Protein AF-A0A162A2Z8-F1 (afdb_monomer)

pLDDT: mean 91.59, std 7.36, range [49.47, 98.69]

Mean predicted aligned error: 4.67 Å

Nearest PDB structures (foldseek):
  1qy9-assembly2_C  TM=7.622E-01  e=2.648E-20  Escherichia coli
  4juu-assembly1_B  TM=6.415E-01  e=8.889E-12  Xanthomonas campestris pv. campestris str. ATCC 33913
  4j9x-assembly1_A  TM=6.141E-01  e=1.195E-11  Pseudomonas protegens Pf-5
  4jci-assembly1_A  TM=6.661E-01  e=7.470E-11  Chromohalobacter israelensis DSM 3043
  4jd7-assembly1_A  TM=6.485E-01  e=8.920E-11  Pseudomonas putida F1

Solvent-accessible surface area (backbone atoms only — not comparable to full-atom values): 13977 Å² total; per-residue (Å²): 136,73,60,80,44,63,23,32,21,25,32,93,47,95,86,36,22,36,57,14,32,28,35,59,40,91,44,71,71,59,68,65,34,62,68,59,50,43,54,51,18,42,73,64,72,34,75,27,27,22,42,33,39,81,47,95,77,70,55,23,36,45,50,35,24,27,57,87,43,78,45,98,74,53,56,51,28,50,53,34,40,54,49,52,46,34,74,73,68,65,51,80,61,54,60,49,46,35,35,37,98,92,48,76,40,44,37,33,63,75,50,102,45,33,34,32,40,52,39,64,66,46,65,72,42,83,47,81,75,55,68,74,59,56,71,28,42,77,63,76,70,78,46,51,32,15,57,38,96,88,81,28,43,36,39,33,30,37,80,31,69,67,53,57,63,71,58,54,58,46,63,71,64,44,54,73,76,44,91,52,35,42,32,43,33,25,53,48,90,90,44,75,58,42,37,40,30,42,44,31,33,51,84,78,81,39,59,61,55,39,53,62,62,76,47,46,28,50,52,42,49,71,69,60,57,58,73,76,41,74,26,42,37,39,30,61,33,98,40,26,20,37,36,34,34,31,31,56,101,69,38,22,38,39,40,31,31,46,44,73,65,131

Organism: NCBI:txid1365250

Structure (mmCIF, N/CA/C/O backbone):
data_AF-A0A162A2Z8-F1
#
_entry.id   AF-A0A162A2Z8-F1
#
loop_
_atom_site.group_PDB
_atom_site.id
_atom_site.type_symbol
_atom_site.label_atom_id
_atom_site.label_alt_id
_atom_site.label_comp_id
_atom_site.label_asym_id
_atom_site.label_entity_id
_atom_site.label_seq_id
_atom_site.pdbx_PDB_ins_code
_atom_site.Cartn_x
_atom_site.Cartn_y
_atom_site.Cartn_z
_atom_site.occupancy
_atom_site.B_iso_or_equiv
_atom_site.auth_seq_id
_atom_site.auth_comp_id
_atom_site.auth_asym_id
_atom_site.auth_atom_id
_atom_site.pdbx_PDB_model_num
ATOM 1 N N . MET A 1 1 ? 10.504 -7.661 -27.537 1.00 49.47 1 MET A N 1
ATOM 2 C CA . MET A 1 1 ? 9.431 -7.479 -26.529 1.00 49.47 1 MET A CA 1
ATOM 3 C C . MET A 1 1 ? 9.973 -8.154 -25.299 1.00 49.47 1 MET A C 1
ATOM 5 O O . MET A 1 1 ? 9.883 -9.371 -25.174 1.00 49.47 1 MET A O 1
ATOM 9 N N . ASP A 1 2 ? 10.705 -7.395 -24.495 1.00 52.88 2 ASP A N 1
ATOM 10 C CA . ASP A 1 2 ? 11.745 -7.996 -23.671 1.00 52.88 2 ASP A CA 1
ATOM 11 C C . ASP A 1 2 ? 11.277 -8.053 -22.224 1.00 52.88 2 ASP A C 1
ATOM 13 O O . ASP A 1 2 ? 11.472 -7.136 -21.438 1.00 52.88 2 ASP A O 1
ATOM 17 N N . ARG A 1 3 ? 10.674 -9.212 -21.931 1.00 76.00 3 ARG A N 1
ATOM 18 C CA . ARG A 1 3 ? 10.499 -9.837 -20.615 1.00 76.00 3 ARG A CA 1
ATOM 19 C C . ARG A 1 3 ? 9.571 -9.089 -19.647 1.00 76.00 3 ARG A C 1
ATOM 21 O O . ARG A 1 3 ? 9.885 -8.044 -19.094 1.00 76.00 3 ARG A O 1
ATOM 28 N N . CYS A 1 4 ? 8.430 -9.719 -19.375 1.00 88.50 4 CYS A N 1
ATOM 29 C CA . CYS A 1 4 ? 7.647 -9.453 -18.174 1.00 88.50 4 CYS A CA 1
ATOM 30 C C . CYS A 1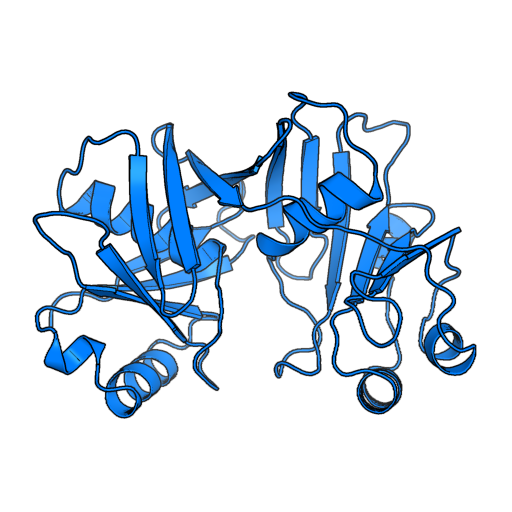 4 ? 8.369 -10.094 -16.980 1.00 88.50 4 CYS A C 1
ATOM 32 O O . CYS A 1 4 ? 8.707 -11.278 -17.017 1.00 88.50 4 CYS A O 1
ATOM 34 N N . PHE A 1 5 ? 8.619 -9.315 -15.934 1.00 93.25 5 PHE A N 1
ATOM 35 C CA . PHE A 1 5 ? 9.227 -9.786 -14.695 1.00 93.25 5 PHE A CA 1
ATOM 36 C C . PHE A 1 5 ? 8.176 -9.812 -13.604 1.00 93.25 5 PHE A C 1
ATOM 38 O O . PHE A 1 5 ? 7.465 -8.833 -13.414 1.00 93.25 5 PHE A O 1
ATOM 45 N N . VAL A 1 6 ? 8.108 -10.897 -12.843 1.00 93.50 6 VAL A N 1
ATOM 46 C CA . VAL A 1 6 ? 7.190 -10.981 -11.705 1.00 93.50 6 VAL A CA 1
ATOM 47 C C . VAL A 1 6 ? 7.984 -10.863 -10.414 1.00 93.50 6 VAL A C 1
ATOM 49 O O . VAL A 1 6 ? 9.081 -11.422 -10.287 1.00 93.50 6 VAL A O 1
ATOM 52 N N . ARG A 1 7 ? 7.444 -10.108 -9.459 1.00 92.94 7 ARG A N 1
ATOM 53 C CA . ARG A 1 7 ? 7.945 -10.031 -8.087 1.00 92.94 7 ARG A CA 1
ATOM 54 C C . ARG A 1 7 ? 6.820 -10.213 -7.097 1.00 92.94 7 ARG A C 1
ATOM 56 O O . ARG A 1 7 ? 5.708 -9.737 -7.311 1.00 92.94 7 ARG A O 1
ATOM 63 N N . GLN A 1 8 ? 7.155 -10.859 -5.995 1.00 92.19 8 GLN A N 1
ATOM 64 C CA . GLN A 1 8 ? 6.334 -10.899 -4.803 1.00 92.19 8 GLN A CA 1
ATOM 65 C C . GLN A 1 8 ? 6.820 -9.833 -3.828 1.00 92.19 8 GLN A C 1
ATOM 67 O O . GLN A 1 8 ? 8.021 -9.692 -3.589 1.00 92.19 8 GLN A O 1
ATOM 72 N N . VAL A 1 9 ? 5.878 -9.064 -3.291 1.00 93.06 9 VAL A N 1
ATOM 73 C CA . VAL A 1 9 ? 6.143 -7.873 -2.485 1.00 93.06 9 VAL A CA 1
ATOM 74 C C . VAL A 1 9 ? 5.302 -7.891 -1.211 1.00 93.06 9 VAL A C 1
ATOM 76 O O . VAL A 1 9 ? 4.186 -8.411 -1.207 1.00 93.06 9 VAL A O 1
ATOM 79 N N . PHE A 1 10 ? 5.825 -7.276 -0.146 1.00 89.12 10 PHE A N 1
ATOM 80 C CA . PHE A 1 10 ? 5.187 -7.178 1.175 1.00 89.12 10 PHE A CA 1
ATOM 81 C C . PHE A 1 10 ? 4.954 -8.531 1.838 1.00 89.12 10 PHE A C 1
ATOM 83 O O . PHE A 1 10 ? 3.897 -8.786 2.415 1.00 89.12 10 PHE A O 1
ATOM 90 N N . SER A 1 11 ? 5.958 -9.401 1.768 1.00 82.25 11 SER A N 1
ATOM 91 C CA . SER A 1 11 ? 5.899 -10.667 2.475 1.00 82.25 11 SER A CA 1
ATOM 92 C C . SER A 1 11 ? 7.261 -11.158 2.942 1.00 82.25 11 SER A C 1
ATOM 94 O O . SER A 1 11 ? 8.253 -11.058 2.220 1.00 82.25 11 SER A O 1
ATOM 96 N N . LEU A 1 12 ? 7.279 -11.729 4.149 1.00 76.31 12 LEU A N 1
ATOM 97 C CA . LEU A 1 12 ? 8.367 -12.580 4.630 1.00 76.31 12 LEU A CA 1
ATOM 98 C C . LEU A 1 12 ? 8.146 -14.059 4.276 1.00 76.31 12 LEU A C 1
ATOM 100 O O . LEU A 1 12 ? 9.108 -14.827 4.268 1.00 76.31 12 LEU A O 1
ATOM 104 N N . ASP A 1 13 ? 6.930 -14.434 3.884 1.00 75.06 13 ASP A N 1
ATOM 105 C CA . ASP A 1 13 ? 6.516 -15.775 3.463 1.00 75.06 13 ASP A CA 1
ATOM 106 C C . ASP A 1 13 ? 6.367 -15.841 1.922 1.00 75.06 13 ASP A C 1
ATOM 108 O O . ASP A 1 13 ? 5.745 -14.955 1.331 1.00 75.06 13 ASP A O 1
ATOM 112 N N . PRO A 1 14 ? 6.920 -16.846 1.224 1.00 65.06 14 PRO A N 1
ATOM 113 C CA . PRO A 1 14 ? 6.781 -16.975 -0.232 1.00 65.06 14 PRO A CA 1
ATOM 114 C C . PRO A 1 14 ? 5.339 -17.173 -0.745 1.00 65.06 14 PRO A C 1
ATOM 116 O O . PRO A 1 14 ? 5.122 -17.129 -1.952 1.00 65.06 14 PRO A O 1
ATOM 119 N N . TYR A 1 15 ? 4.340 -17.375 0.113 1.00 65.94 15 TYR A N 1
ATOM 120 C CA . TYR A 1 15 ? 2.938 -17.560 -0.285 1.00 65.94 15 TYR A CA 1
ATOM 121 C C . TYR A 1 15 ? 2.024 -16.385 0.083 1.00 65.94 15 TYR A C 1
ATOM 123 O O . TYR A 1 15 ? 0.870 -16.360 -0.344 1.00 65.94 15 TYR A O 1
ATOM 131 N N . LEU A 1 16 ? 2.534 -15.398 0.828 1.00 80.12 16 LEU A N 1
ATOM 132 C CA . LEU A 1 16 ? 1.778 -14.212 1.242 1.00 80.12 16 LEU A CA 1
ATOM 133 C C . LEU A 1 16 ? 2.197 -12.955 0.454 1.00 80.12 16 LEU A C 1
ATOM 135 O O . LEU A 1 16 ? 3.156 -12.970 -0.322 1.00 80.12 16 LEU A O 1
ATOM 139 N N . GLY A 1 17 ? 1.485 -11.844 0.631 1.00 83.31 17 GLY A N 1
ATOM 140 C CA . GLY A 1 17 ? 1.770 -10.562 -0.024 1.00 83.31 17 GLY A CA 1
ATOM 141 C C . GLY A 1 17 ? 1.115 -10.402 -1.399 1.00 83.31 17 GLY A C 1
ATOM 142 O O . GLY A 1 17 ? 0.092 -11.020 -1.705 1.00 83.31 17 GLY A O 1
ATOM 143 N N . ASN A 1 18 ? 1.692 -9.535 -2.240 1.00 87.06 18 ASN A N 1
ATOM 144 C CA . ASN A 1 18 ? 1.174 -9.245 -3.582 1.00 87.06 18 ASN A CA 1
ATOM 145 C C . ASN A 1 18 ? 2.162 -9.619 -4.681 1.00 87.06 18 ASN A C 1
ATOM 147 O O . ASN A 1 18 ? 3.354 -9.330 -4.574 1.00 87.06 18 ASN A O 1
ATOM 151 N N . LEU A 1 19 ? 1.638 -10.173 -5.773 1.00 90.81 19 LEU A N 1
ATOM 152 C CA . LEU A 1 19 ? 2.383 -10.298 -7.020 1.00 90.81 19 LEU A CA 1
ATOM 153 C C . LEU A 1 19 ? 2.233 -9.011 -7.830 1.00 90.81 19 LEU A C 1
ATOM 155 O O . LEU A 1 19 ? 1.130 -8.484 -7.969 1.00 90.81 19 LEU A O 1
ATOM 159 N N . ALA A 1 20 ? 3.337 -8.548 -8.402 1.00 93.06 20 ALA A N 1
ATOM 160 C CA . ALA A 1 20 ? 3.344 -7.510 -9.418 1.00 93.06 20 ALA A CA 1
ATOM 161 C C . ALA A 1 20 ? 4.137 -7.968 -10.635 1.00 93.06 20 ALA A C 1
ATOM 163 O O . ALA A 1 20 ? 5.285 -8.406 -10.512 1.00 93.06 20 ALA A O 1
ATOM 164 N N . SER A 1 21 ? 3.528 -7.789 -11.802 1.00 95.50 21 SER A N 1
ATOM 165 C CA . SER A 1 21 ? 4.236 -7.823 -13.075 1.00 95.50 21 SER A CA 1
ATOM 166 C C . SER A 1 21 ? 4.917 -6.481 -13.315 1.00 95.50 21 SER A C 1
ATOM 168 O O . SER A 1 21 ? 4.356 -5.425 -13.027 1.00 95.50 21 SER A O 1
ATOM 170 N N . VAL A 1 22 ? 6.117 -6.512 -13.870 1.00 96.06 22 VAL A N 1
ATOM 171 C CA . VAL A 1 22 ? 6.889 -5.343 -14.281 1.00 96.06 22 VAL A CA 1
ATOM 172 C C . VAL A 1 22 ? 7.280 -5.537 -15.730 1.00 96.06 22 VAL A C 1
ATOM 174 O O . VAL A 1 22 ? 7.857 -6.560 -16.099 1.00 96.06 22 VAL A O 1
ATOM 177 N N . TYR A 1 23 ? 6.983 -4.535 -16.537 1.00 95.06 23 TYR A N 1
ATOM 178 C CA . TYR A 1 23 ? 7.294 -4.509 -17.950 1.00 95.06 23 TYR A CA 1
ATOM 179 C C . TYR A 1 23 ? 8.174 -3.295 -18.248 1.00 95.06 23 TYR A C 1
ATOM 181 O O . TYR A 1 23 ? 7.854 -2.175 -17.843 1.00 95.06 23 TYR A O 1
ATOM 189 N N . LEU A 1 24 ? 9.295 -3.521 -18.933 1.00 94.50 24 LEU A N 1
ATOM 190 C CA . LEU A 1 24 ? 10.217 -2.462 -19.337 1.00 94.50 24 LEU A CA 1
ATOM 191 C C . LEU A 1 24 ? 9.892 -2.047 -20.775 1.00 94.50 24 LEU A C 1
ATOM 193 O O . LEU A 1 24 ? 10.149 -2.795 -21.717 1.00 94.50 24 LEU A O 1
ATOM 197 N N . CYS A 1 25 ? 9.303 -0.865 -20.941 1.00 94.19 25 CYS A N 1
ATOM 198 C CA . CYS A 1 25 ? 8.989 -0.318 -22.257 1.00 94.19 25 CYS A CA 1
ATOM 199 C C . CYS A 1 25 ? 10.286 0.103 -22.951 1.00 94.19 25 CYS A C 1
ATOM 201 O O . CYS A 1 25 ? 11.063 0.883 -22.398 1.00 94.19 25 CYS A O 1
ATOM 203 N N . THR A 1 26 ? 10.510 -0.373 -24.176 1.00 90.75 26 THR A N 1
ATOM 204 C CA . THR A 1 26 ? 11.739 -0.058 -24.932 1.00 90.75 26 THR A CA 1
ATOM 205 C C . THR A 1 26 ? 11.610 1.221 -25.749 1.00 90.75 26 THR A C 1
ATOM 207 O O . THR A 1 26 ? 12.610 1.793 -26.176 1.00 90.75 26 THR A O 1
ATOM 210 N N . ARG A 1 27 ? 10.378 1.687 -25.976 1.00 93.56 27 ARG A N 1
ATOM 211 C CA . ARG A 1 27 ? 10.071 2.914 -26.718 1.00 93.56 27 ARG A CA 1
ATOM 212 C C . ARG A 1 27 ? 9.095 3.771 -25.930 1.00 93.56 27 ARG A C 1
ATOM 214 O O . ARG A 1 27 ? 8.155 3.252 -25.331 1.00 93.56 27 ARG A O 1
ATOM 221 N N . LEU A 1 28 ? 9.262 5.090 -26.001 1.00 94.44 28 LEU A N 1
ATOM 222 C CA . LEU A 1 28 ? 8.336 6.019 -25.353 1.00 94.44 28 LEU A CA 1
ATOM 223 C C . LEU A 1 28 ? 6.914 5.898 -25.928 1.00 94.44 28 LEU A C 1
ATOM 225 O O . LEU A 1 28 ? 5.948 5.909 -25.177 1.00 94.44 28 LEU A O 1
ATOM 229 N N . THR A 1 29 ? 6.788 5.651 -27.235 1.00 95.75 29 THR A N 1
ATOM 230 C CA . THR A 1 29 ? 5.490 5.432 -27.895 1.00 95.75 29 THR A CA 1
ATOM 231 C C . THR A 1 29 ? 4.727 4.226 -27.342 1.00 95.75 29 THR A C 1
ATOM 233 O O . THR A 1 29 ? 3.506 4.266 -27.254 1.00 95.75 29 THR A O 1
ATOM 236 N N . GLU A 1 30 ? 5.433 3.169 -26.928 1.00 94.25 30 GLU A N 1
ATOM 237 C CA . GLU A 1 30 ? 4.836 2.006 -26.257 1.00 94.25 30 GLU A CA 1
ATOM 238 C C . GLU A 1 30 ? 4.324 2.385 -24.862 1.00 94.25 30 GLU A C 1
ATOM 240 O O . GLU A 1 30 ? 3.203 2.047 -24.497 1.00 94.25 30 GLU A O 1
ATOM 245 N N . TYR A 1 31 ? 5.130 3.123 -24.095 1.00 95.75 31 TYR A N 1
ATOM 246 C CA . TYR A 1 31 ? 4.771 3.605 -22.759 1.00 95.75 31 TYR A CA 1
ATOM 247 C C . TYR A 1 31 ? 3.576 4.580 -22.766 1.00 95.75 31 TYR A C 1
ATOM 249 O O . TYR A 1 31 ? 2.785 4.622 -21.818 1.00 95.75 31 TYR A O 1
ATOM 257 N N . GLU A 1 32 ? 3.420 5.371 -23.823 1.00 96.69 32 GLU A N 1
ATOM 258 C CA . GLU A 1 32 ? 2.324 6.335 -23.958 1.00 96.69 32 GLU A CA 1
ATOM 259 C C . GLU A 1 32 ? 1.013 5.685 -24.438 1.00 96.69 32 GLU A C 1
ATOM 261 O O . GLU A 1 32 ? -0.071 6.186 -24.120 1.00 96.69 32 GLU A O 1
ATOM 266 N N . ASP A 1 33 ? 1.074 4.532 -25.113 1.00 97.50 33 ASP A N 1
ATOM 267 C CA . ASP A 1 33 ? -0.103 3.826 -25.629 1.00 97.50 33 ASP A CA 1
ATOM 268 C C . ASP A 1 33 ? -0.891 3.107 -24.520 1.00 97.50 33 ASP A C 1
ATOM 270 O O . ASP A 1 33 ? -0.718 1.925 -24.224 1.00 97.50 33 ASP A O 1
ATOM 274 N N . THR A 1 34 ? -1.842 3.830 -23.931 1.00 97.38 34 THR A N 1
ATOM 275 C CA . THR A 1 34 ? -2.748 3.311 -22.895 1.00 97.38 34 THR A CA 1
ATOM 276 C C . THR A 1 34 ? -3.498 2.044 -23.317 1.00 97.38 34 THR A C 1
ATOM 278 O O . THR A 1 34 ? -3.724 1.175 -22.475 1.00 97.38 34 THR A O 1
ATOM 281 N N . LYS A 1 35 ? -3.904 1.917 -24.590 1.00 97.31 35 LYS A N 1
ATOM 282 C CA . LYS A 1 35 ? -4.665 0.743 -25.051 1.00 97.31 35 LYS A CA 1
ATOM 283 C C . LYS A 1 35 ? -3.769 -0.487 -25.074 1.00 97.31 35 LYS A C 1
ATOM 285 O O . LYS A 1 35 ? -4.186 -1.548 -24.612 1.00 97.31 35 LYS A O 1
ATOM 290 N N . PHE A 1 36 ? -2.542 -0.325 -25.558 1.00 96.00 36 PHE A N 1
ATOM 291 C CA . PHE A 1 36 ? -1.532 -1.374 -25.526 1.00 96.00 36 PHE A CA 1
ATOM 292 C C . PHE A 1 36 ? -1.203 -1.800 -24.089 1.00 96.00 36 PHE A C 1
ATOM 294 O O . PHE A 1 36 ? -1.313 -2.984 -23.769 1.00 96.00 36 PHE A O 1
ATOM 301 N N . LEU A 1 37 ? -0.881 -0.854 -23.197 1.00 96.50 37 LEU A N 1
ATOM 302 C CA . LEU A 1 37 ? -0.543 -1.181 -21.806 1.00 96.50 37 LEU A CA 1
ATOM 303 C C . LEU A 1 37 ? -1.691 -1.900 -21.085 1.00 96.50 37 LEU A C 1
ATOM 305 O O . LEU A 1 37 ? -1.460 -2.879 -20.377 1.00 96.50 37 LEU A O 1
ATOM 309 N N . GLN A 1 38 ? -2.939 -1.471 -21.303 1.00 96.75 38 GLN A N 1
ATOM 310 C CA . GLN A 1 38 ? -4.105 -2.144 -20.728 1.00 96.75 38 GLN A CA 1
ATOM 311 C C . GLN A 1 38 ? -4.265 -3.574 -21.263 1.00 96.75 38 GLN A C 1
ATOM 313 O O . GLN A 1 38 ? -4.552 -4.480 -20.481 1.00 96.75 38 GLN A O 1
ATOM 318 N N . ALA A 1 39 ? -4.053 -3.799 -22.564 1.00 95.56 39 ALA A N 1
ATOM 319 C CA . ALA A 1 39 ? -4.112 -5.137 -23.155 1.00 95.56 39 ALA A CA 1
ATOM 320 C C . ALA A 1 39 ? -3.049 -6.076 -22.557 1.00 95.56 39 ALA A C 1
ATOM 322 O O . ALA A 1 39 ? -3.348 -7.230 -22.250 1.00 95.56 39 ALA A O 1
ATOM 323 N N . VAL A 1 40 ? -1.835 -5.570 -22.312 1.00 94.50 40 VAL A N 1
ATOM 324 C CA . VAL A 1 40 ? -0.767 -6.325 -21.631 1.00 94.50 40 VAL A CA 1
ATOM 325 C C . VAL A 1 40 ? -1.104 -6.578 -20.156 1.00 94.50 40 VAL A C 1
ATOM 327 O O . VAL A 1 40 ? -0.864 -7.665 -19.634 1.00 94.50 40 VAL A O 1
ATOM 330 N N . ALA A 1 41 ? -1.694 -5.607 -19.457 1.00 93.88 41 ALA A N 1
ATOM 331 C CA . ALA A 1 41 ? -2.110 -5.792 -18.067 1.00 93.88 41 ALA A CA 1
ATOM 332 C C . ALA A 1 41 ? -3.208 -6.861 -17.922 1.00 93.88 41 ALA A C 1
ATOM 334 O O . ALA A 1 41 ? -3.189 -7.627 -16.958 1.00 93.88 41 ALA A O 1
ATOM 335 N N . ILE A 1 42 ? -4.128 -6.941 -18.892 1.00 92.69 42 ILE A N 1
ATOM 336 C CA . ILE A 1 42 ? -5.142 -8.002 -18.977 1.00 92.69 42 ILE A CA 1
ATOM 337 C C . ILE A 1 42 ? -4.471 -9.367 -19.171 1.00 92.69 42 ILE A C 1
ATOM 339 O O . ILE A 1 42 ? -4.790 -10.305 -18.442 1.00 92.69 42 ILE A O 1
ATOM 343 N N . SER A 1 43 ? -3.525 -9.487 -20.11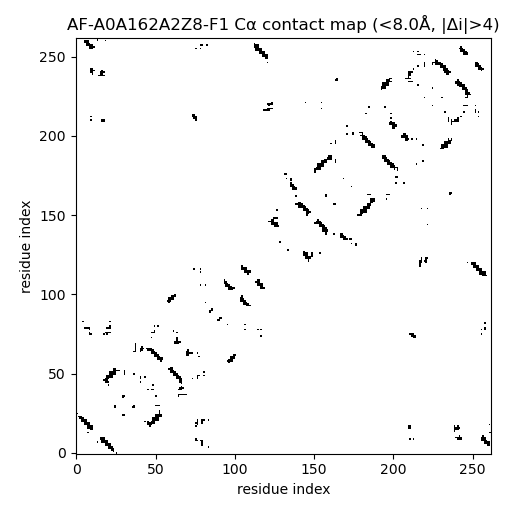0 1.00 90.38 43 SER A N 1
ATOM 344 C CA . SER A 1 43 ? -2.891 -10.775 -20.431 1.00 90.38 43 SER A CA 1
ATOM 345 C C . SER A 1 43 ? -1.989 -11.313 -19.316 1.00 90.38 43 SER A C 1
ATOM 347 O O . SER A 1 43 ? -1.907 -12.524 -19.131 1.00 90.38 43 SER A O 1
ATOM 349 N N . ASN A 1 44 ? -1.357 -10.435 -18.531 1.00 85.12 44 ASN A N 1
ATOM 350 C CA . ASN A 1 44 ? -0.500 -10.822 -17.406 1.00 85.12 44 ASN A CA 1
ATOM 351 C C . ASN A 1 44 ? -1.261 -11.449 -16.223 1.00 85.12 44 ASN A C 1
ATOM 353 O O . ASN A 1 44 ? -0.623 -12.042 -15.352 1.00 85.12 44 ASN A O 1
ATOM 357 N N . ALA A 1 45 ? -2.584 -11.252 -16.136 1.00 79.31 45 ALA A N 1
ATOM 358 C CA . ALA A 1 45 ? -3.464 -11.737 -15.061 1.00 79.31 45 ALA A CA 1
ATOM 359 C C . ALA A 1 45 ? -2.987 -11.440 -13.617 1.00 79.31 45 ALA A C 1
ATOM 361 O O . ALA A 1 45 ? -3.453 -12.051 -12.652 1.00 79.31 45 ALA A O 1
ATOM 362 N N . SER A 1 46 ? -2.070 -10.484 -13.446 1.00 85.00 46 SER A N 1
ATOM 363 C CA . SER A 1 46 ? -1.543 -10.081 -12.142 1.00 85.00 46 SER A CA 1
ATOM 364 C C . SER A 1 46 ? -2.435 -9.023 -11.483 1.00 85.00 46 SER A C 1
ATOM 366 O O . SER A 1 46 ? -3.087 -8.248 -12.186 1.00 85.00 46 SER A O 1
ATOM 368 N N . PRO A 1 47 ? -2.461 -8.934 -10.137 1.00 85.00 47 PRO A N 1
ATOM 369 C CA . PRO A 1 47 ? -3.202 -7.893 -9.420 1.00 85.00 47 PRO A CA 1
ATOM 370 C C . PRO A 1 47 ? -2.848 -6.474 -9.882 1.00 85.00 47 PRO A C 1
ATOM 372 O O . PRO A 1 47 ? -3.738 -5.629 -9.989 1.00 85.00 47 PRO A O 1
ATOM 375 N N . ALA A 1 48 ? -1.572 -6.244 -10.199 1.00 91.62 48 ALA A N 1
ATOM 376 C CA . ALA A 1 48 ? -1.089 -5.032 -10.840 1.00 91.62 48 ALA A CA 1
ATOM 377 C C . ALA A 1 48 ? 0.077 -5.329 -11.798 1.00 91.62 48 ALA A C 1
ATOM 379 O O . ALA A 1 48 ? 0.901 -6.214 -11.553 1.00 91.62 48 ALA A O 1
ATOM 380 N N . THR A 1 49 ? 0.160 -4.543 -12.869 1.00 95.56 49 THR A N 1
ATOM 381 C CA . THR A 1 49 ? 1.303 -4.466 -13.784 1.00 95.56 49 THR A CA 1
ATOM 382 C C . THR A 1 49 ? 1.885 -3.053 -13.739 1.00 95.56 49 THR A C 1
ATOM 384 O O . THR A 1 49 ? 1.160 -2.083 -13.963 1.00 95.56 49 THR A O 1
ATOM 387 N N . ALA A 1 50 ? 3.180 -2.925 -13.449 1.00 96.81 50 ALA A N 1
ATOM 388 C CA . ALA A 1 50 ? 3.942 -1.691 -13.611 1.00 96.81 50 ALA A CA 1
ATOM 389 C C . ALA A 1 50 ? 4.602 -1.659 -14.992 1.00 96.81 50 ALA A C 1
ATOM 391 O O . ALA A 1 50 ? 5.304 -2.596 -15.365 1.00 96.81 50 ALA A O 1
ATOM 392 N N . PHE A 1 51 ? 4.428 -0.560 -15.714 1.00 97.00 51 PHE A N 1
ATOM 393 C CA . PHE A 1 51 ? 5.132 -0.286 -16.962 1.00 97.00 51 PHE A CA 1
ATOM 394 C C . PHE A 1 51 ? 6.146 0.814 -16.715 1.00 97.00 51 PHE A C 1
ATOM 396 O O . PHE A 1 51 ? 5.784 1.883 -16.219 1.00 97.00 51 PHE A O 1
ATOM 403 N N . VAL A 1 52 ? 7.405 0.539 -17.033 1.00 96.62 52 VAL A N 1
ATOM 404 C CA . VAL A 1 52 ? 8.527 1.427 -16.740 1.00 96.62 52 VAL A CA 1
ATOM 405 C C . VAL A 1 52 ? 9.227 1.802 -18.033 1.00 96.62 52 VAL A C 1
ATOM 407 O O . VAL A 1 52 ? 9.665 0.925 -18.772 1.00 96.62 52 VAL A O 1
ATOM 410 N N . PHE A 1 53 ? 9.378 3.101 -18.277 1.00 95.38 53 PHE A N 1
ATOM 411 C CA . PHE A 1 53 ? 10.292 3.613 -19.295 1.00 95.38 53 PHE A CA 1
ATOM 412 C C . PHE A 1 53 ? 11.549 4.145 -18.602 1.00 95.38 53 PHE A C 1
ATOM 414 O O . PHE A 1 53 ? 11.490 5.063 -17.775 1.00 95.38 53 PHE A O 1
ATOM 421 N N . VAL A 1 54 ? 12.687 3.519 -18.892 1.00 93.00 54 VAL A N 1
ATOM 422 C CA . VAL A 1 54 ? 13.954 3.791 -18.210 1.00 93.00 54 VAL A CA 1
ATOM 423 C C . VAL A 1 54 ? 14.626 4.995 -18.861 1.00 93.00 54 VAL A C 1
ATOM 425 O O . VAL A 1 54 ? 15.123 4.904 -19.974 1.00 93.00 54 VAL A O 1
ATOM 428 N N . ASN A 1 55 ? 14.643 6.123 -18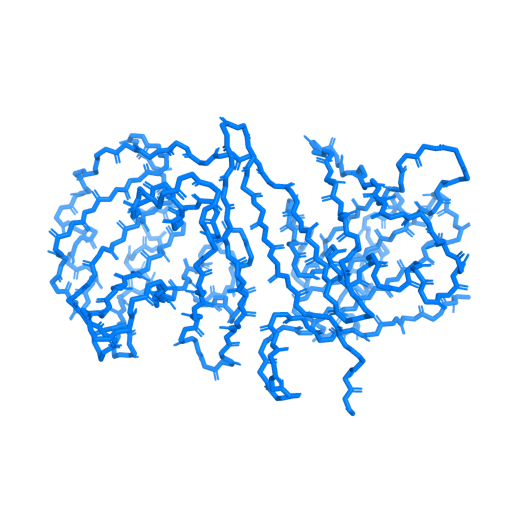.154 1.00 89.81 55 ASN A N 1
ATOM 429 C CA . ASN A 1 55 ? 15.452 7.279 -18.540 1.00 89.81 55 ASN A CA 1
ATOM 430 C C . ASN A 1 55 ? 16.918 7.106 -18.114 1.00 89.81 55 ASN A C 1
ATOM 432 O O . ASN A 1 55 ? 17.176 6.717 -16.974 1.00 89.81 55 ASN A O 1
ATOM 436 N N . ASP A 1 56 ? 17.851 7.481 -18.995 1.00 82.00 56 ASP A N 1
ATOM 437 C CA . ASP A 1 56 ? 19.296 7.501 -18.706 1.00 82.00 56 ASP A CA 1
ATOM 438 C C . ASP A 1 56 ? 19.680 8.646 -17.761 1.00 82.00 56 ASP A C 1
ATOM 440 O O . ASP A 1 56 ? 20.564 8.519 -16.913 1.00 82.00 56 ASP A O 1
ATOM 444 N N . THR A 1 57 ? 18.995 9.786 -17.898 1.00 81.00 57 THR A N 1
ATOM 445 C CA . THR A 1 57 ? 19.188 10.967 -17.056 1.00 81.00 57 THR A CA 1
ATOM 446 C C . THR A 1 57 ? 17.848 11.383 -16.448 1.00 81.00 57 THR A C 1
ATOM 448 O O . THR A 1 57 ? 16.900 11.731 -17.145 1.00 81.00 57 THR A O 1
ATOM 451 N N . GLY A 1 58 ? 17.742 11.309 -15.119 1.00 85.94 58 GLY A N 1
ATOM 452 C CA . GLY A 1 58 ? 16.533 11.689 -14.380 1.00 85.94 58 GLY A CA 1
ATOM 453 C C . GLY A 1 58 ? 15.666 10.509 -13.914 1.00 85.94 58 GLY A C 1
ATOM 454 O O . GLY A 1 58 ? 16.117 9.366 -13.907 1.00 85.94 58 GLY A O 1
ATOM 455 N N . PRO A 1 59 ? 14.440 10.781 -13.424 1.00 93.94 59 PRO A N 1
ATOM 456 C CA . PRO A 1 59 ? 13.561 9.741 -12.900 1.00 93.94 59 PRO A CA 1
ATOM 457 C C . PRO A 1 59 ? 13.035 8.841 -14.022 1.00 93.94 59 PRO A C 1
ATOM 459 O O . PRO A 1 59 ? 12.684 9.331 -15.094 1.00 93.94 59 PRO A O 1
ATOM 462 N N . HIS A 1 60 ? 12.909 7.542 -13.764 1.00 95.25 60 HIS A N 1
ATOM 463 C CA . HIS A 1 60 ? 12.251 6.617 -14.689 1.00 95.25 60 HIS A CA 1
ATOM 464 C C . HIS A 1 60 ? 10.748 6.898 -14.726 1.00 95.25 60 HIS A C 1
ATOM 466 O O . HIS A 1 60 ? 10.152 7.216 -13.696 1.00 95.25 60 HIS A O 1
ATOM 472 N N . LEU A 1 61 ? 10.115 6.784 -15.888 1.00 97.25 61 LEU A N 1
ATOM 473 C CA . LEU A 1 61 ? 8.670 6.971 -15.977 1.00 97.25 61 LEU A CA 1
ATOM 474 C C . LEU A 1 61 ? 7.966 5.688 -15.540 1.00 97.25 61 LEU A C 1
ATOM 476 O O . LEU A 1 61 ? 8.437 4.596 -15.859 1.00 97.25 61 LEU A O 1
ATOM 480 N N . ILE A 1 62 ? 6.857 5.807 -14.811 1.00 97.75 62 ILE A N 1
ATOM 481 C CA . ILE A 1 62 ? 6.081 4.649 -14.358 1.00 97.75 62 ILE A CA 1
ATOM 482 C C . ILE A 1 62 ? 4.575 4.869 -14.506 1.00 97.75 62 ILE A C 1
ATOM 484 O O . ILE A 1 62 ? 4.042 5.928 -14.164 1.00 97.75 62 ILE A O 1
ATOM 488 N N . ARG A 1 63 ? 3.884 3.824 -14.967 1.00 97.50 63 ARG A N 1
ATOM 489 C CA . ARG A 1 63 ? 2.419 3.696 -14.940 1.00 97.50 63 ARG A CA 1
ATOM 490 C C . ARG A 1 63 ? 2.035 2.361 -14.331 1.00 97.50 63 ARG A C 1
ATOM 492 O O . ARG A 1 63 ? 2.796 1.397 -14.418 1.00 97.50 63 ARG A O 1
ATOM 499 N N . TRP A 1 64 ? 0.843 2.292 -13.753 1.00 96.00 64 TRP A N 1
ATOM 500 C CA . TRP A 1 64 ? 0.330 1.074 -13.135 1.00 96.00 64 TRP A CA 1
ATOM 501 C C . TRP A 1 64 ? -1.047 0.745 -13.666 1.00 96.00 64 TRP A C 1
ATOM 503 O O . TRP A 1 64 ? -1.908 1.614 -13.766 1.00 96.00 64 TRP A O 1
ATOM 513 N N . PHE A 1 65 ? -1.268 -0.528 -13.943 1.00 94.25 65 PHE A N 1
ATOM 514 C CA . PHE A 1 65 ? -2.527 -1.020 -14.465 1.00 94.25 65 PHE A CA 1
ATOM 515 C C . PHE A 1 65 ? -2.971 -2.236 -13.670 1.00 94.25 65 PHE A C 1
ATOM 517 O O . PHE A 1 65 ? -2.188 -3.151 -13.419 1.00 94.25 65 PHE A O 1
ATOM 524 N N . SER A 1 66 ? -4.242 -2.250 -13.293 1.00 91.44 66 SER A N 1
ATOM 525 C CA . SER A 1 66 ? -4.942 -3.492 -12.983 1.00 91.44 66 SER A CA 1
ATOM 526 C C . SER A 1 66 ? -5.440 -4.131 -14.290 1.00 91.44 66 SER A C 1
ATOM 528 O O . SER A 1 66 ? -5.445 -3.467 -15.333 1.00 91.44 66 SER A O 1
ATOM 530 N N . PRO A 1 67 ? -5.953 -5.372 -14.257 1.00 89.94 67 PRO A N 1
ATOM 531 C CA . PRO A 1 67 ? -6.637 -5.949 -15.414 1.00 89.94 67 PRO A CA 1
ATOM 532 C C . PRO A 1 67 ? -7.856 -5.138 -15.893 1.00 89.94 67 PRO A C 1
ATOM 534 O O . PRO A 1 67 ? -8.294 -5.322 -17.021 1.00 89.94 67 PRO A O 1
ATOM 537 N N . HIS A 1 68 ? -8.399 -4.236 -15.067 1.00 89.19 68 HIS A N 1
ATOM 538 C CA . HIS A 1 68 ? -9.607 -3.469 -15.387 1.00 89.19 68 HIS A CA 1
ATOM 539 C C . HIS A 1 68 ? -9.314 -2.054 -15.896 1.00 89.19 68 HIS A C 1
ATOM 541 O O . HIS A 1 68 ? -10.034 -1.546 -16.752 1.00 89.19 68 HIS A O 1
ATOM 547 N N . SER A 1 69 ? -8.298 -1.393 -15.339 1.00 90.19 69 SER A N 1
ATOM 548 C CA . SER A 1 69 ? -7.987 0.006 -15.640 1.00 90.19 69 SER A CA 1
ATOM 549 C C . SER A 1 69 ? -6.578 0.398 -15.196 1.00 90.19 69 SER A C 1
ATOM 551 O O . SER A 1 69 ? -5.988 -0.232 -14.308 1.00 90.19 69 SER A O 1
ATOM 553 N N . GLU A 1 70 ? -6.092 1.524 -15.721 1.00 93.44 70 GLU A N 1
ATOM 554 C CA . GLU A 1 70 ? -4.992 2.277 -15.116 1.00 93.44 70 GLU A CA 1
ATOM 555 C C . GLU A 1 70 ? -5.363 2.698 -13.683 1.00 93.44 70 GLU A C 1
ATOM 557 O O . GLU A 1 70 ? -6.502 3.091 -13.408 1.00 93.44 70 GLU A O 1
ATOM 562 N N . ILE A 1 71 ? -4.403 2.608 -12.763 1.00 89.31 71 ILE A N 1
ATOM 563 C CA . ILE A 1 71 ? -4.552 3.022 -11.365 1.00 89.31 71 ILE A CA 1
ATOM 564 C C . ILE A 1 71 ? -3.580 4.160 -11.053 1.00 89.31 71 ILE A C 1
ATOM 566 O O . ILE A 1 71 ? -2.455 4.198 -11.545 1.00 89.31 71 ILE A O 1
ATOM 570 N N . GLN A 1 72 ? -4.016 5.101 -10.214 1.00 87.88 72 GLN A N 1
ATOM 571 C CA . GLN A 1 72 ? -3.264 6.336 -9.944 1.00 87.88 72 GLN A CA 1
ATOM 572 C C . GLN A 1 72 ? -1.936 6.096 -9.217 1.00 87.88 72 GLN A C 1
ATOM 574 O O . GLN A 1 72 ? -1.001 6.881 -9.357 1.00 87.88 72 GLN A O 1
ATOM 579 N N . PHE A 1 73 ? -1.868 5.035 -8.412 1.00 89.44 73 PHE A N 1
ATOM 580 C CA . PHE A 1 73 ? -0.693 4.684 -7.631 1.00 89.44 73 PHE A CA 1
ATOM 581 C C . PHE A 1 73 ? -0.730 3.208 -7.233 1.00 89.44 73 PHE A C 1
ATOM 583 O O . PHE A 1 73 ? -1.780 2.691 -6.851 1.00 89.44 73 PHE A O 1
ATOM 590 N N . CYS A 1 74 ? 0.430 2.548 -7.257 1.00 91.19 74 CYS A N 1
ATOM 591 C CA . CYS A 1 74 ? 0.578 1.182 -6.772 1.00 91.19 74 CYS A CA 1
ATOM 592 C C . CYS A 1 74 ? 1.930 0.979 -6.076 1.00 91.19 74 CYS A C 1
ATOM 594 O O . CYS A 1 74 ? 2.971 0.824 -6.720 1.00 91.19 74 CYS A O 1
ATOM 596 N N . GLY A 1 75 ? 1.921 0.964 -4.741 1.00 90.94 75 GLY A N 1
ATOM 597 C CA . GLY A 1 75 ? 3.150 0.863 -3.951 1.00 90.94 75 GLY A CA 1
ATOM 598 C C . GLY A 1 75 ? 3.916 -0.441 -4.185 1.00 90.94 75 GLY A C 1
ATOM 599 O O . GLY A 1 75 ? 5.115 -0.408 -4.448 1.00 90.94 75 GLY A O 1
ATOM 600 N N . HIS A 1 76 ? 3.228 -1.588 -4.160 1.00 92.38 76 HIS A N 1
ATOM 601 C CA . HIS A 1 76 ? 3.885 -2.887 -4.323 1.00 92.38 76 HIS A CA 1
ATOM 602 C C . HIS A 1 76 ? 4.489 -3.052 -5.729 1.00 92.38 76 HIS A C 1
ATOM 604 O O . HIS A 1 76 ? 5.636 -3.469 -5.855 1.00 92.38 76 HIS A O 1
ATOM 610 N N . ALA A 1 77 ? 3.783 -2.629 -6.782 1.00 94.62 77 ALA A N 1
ATOM 611 C CA . ALA A 1 77 ? 4.307 -2.684 -8.145 1.00 94.62 77 ALA A CA 1
ATOM 612 C C . ALA A 1 77 ? 5.467 -1.694 -8.379 1.00 94.62 77 ALA A C 1
ATOM 614 O O . ALA A 1 77 ? 6.357 -1.966 -9.180 1.00 94.62 77 ALA A O 1
ATOM 615 N N . THR A 1 78 ? 5.521 -0.582 -7.636 1.00 95.94 78 THR A N 1
ATOM 616 C CA . THR A 1 78 ? 6.678 0.334 -7.650 1.00 95.94 78 THR A CA 1
ATOM 617 C C . THR A 1 78 ? 7.909 -0.287 -6.986 1.00 95.94 78 THR A C 1
ATOM 619 O O . THR A 1 78 ? 9.017 -0.168 -7.503 1.00 95.94 78 THR A O 1
ATOM 622 N N . LEU A 1 79 ? 7.732 -0.989 -5.862 1.00 96.00 79 LEU A N 1
ATOM 623 C CA . LEU A 1 79 ? 8.817 -1.739 -5.219 1.00 96.00 79 LEU A CA 1
ATOM 624 C C . LEU A 1 79 ? 9.324 -2.880 -6.114 1.00 96.00 79 LEU A C 1
ATOM 626 O O . LEU A 1 79 ? 10.532 -3.058 -6.248 1.00 96.00 79 LEU A O 1
ATOM 630 N N . ALA A 1 80 ? 8.413 -3.597 -6.780 1.00 95.44 80 ALA A N 1
ATOM 631 C CA . ALA A 1 80 ? 8.757 -4.601 -7.783 1.00 95.44 80 ALA A CA 1
ATOM 632 C C . ALA A 1 80 ? 9.581 -4.002 -8.932 1.00 95.44 80 ALA A C 1
ATOM 634 O O . ALA A 1 80 ? 10.615 -4.557 -9.300 1.00 95.44 80 ALA A O 1
ATOM 635 N N . ALA A 1 81 ? 9.160 -2.851 -9.467 1.00 95.62 81 ALA A N 1
ATOM 636 C CA . ALA A 1 81 ? 9.894 -2.141 -10.509 1.00 95.62 81 ALA A CA 1
ATOM 637 C C . ALA A 1 81 ? 11.314 -1.775 -10.058 1.00 95.62 81 ALA A C 1
ATOM 639 O O . ALA A 1 81 ? 12.270 -2.017 -10.791 1.00 95.62 81 ALA A O 1
ATOM 640 N N . ALA A 1 82 ? 11.469 -1.264 -8.834 1.00 95.19 82 ALA A N 1
ATOM 641 C CA . ALA A 1 82 ? 12.780 -0.909 -8.299 1.00 95.19 82 ALA A CA 1
ATOM 642 C C . ALA A 1 82 ? 13.731 -2.111 -8.174 1.00 95.19 82 ALA A C 1
ATOM 644 O O . ALA A 1 82 ? 14.932 -1.985 -8.435 1.00 95.19 82 ALA A O 1
ATOM 645 N N . ASP A 1 83 ? 13.206 -3.282 -7.805 1.00 94.69 83 ASP A N 1
ATOM 646 C CA . ASP A 1 83 ? 13.979 -4.525 -7.785 1.00 94.69 83 ASP A CA 1
ATOM 647 C C . ASP A 1 83 ? 14.380 -4.993 -9.187 1.00 94.69 83 ASP A C 1
ATOM 649 O O . ASP A 1 83 ? 15.542 -5.330 -9.420 1.00 94.69 83 ASP A O 1
ATOM 653 N N . VAL A 1 84 ? 13.452 -4.953 -10.144 1.00 93.75 84 VAL A N 1
ATOM 654 C CA . VAL A 1 84 ? 13.710 -5.331 -11.541 1.00 93.75 84 VAL A CA 1
ATOM 655 C C . VAL A 1 84 ? 14.798 -4.451 -12.155 1.00 93.75 84 VAL A C 1
ATOM 657 O O . VAL A 1 84 ? 15.755 -4.974 -12.722 1.00 93.75 84 VAL A O 1
ATOM 660 N N . LEU A 1 85 ? 14.722 -3.131 -11.971 1.00 91.88 85 LEU A N 1
ATOM 661 C CA . LEU A 1 85 ? 15.754 -2.214 -12.461 1.00 91.88 85 LEU A CA 1
ATOM 662 C C . LEU A 1 85 ? 17.109 -2.455 -11.786 1.00 91.88 85 LEU A C 1
ATOM 664 O O . LEU A 1 85 ? 18.138 -2.484 -12.457 1.00 91.88 85 LEU A O 1
ATOM 668 N N . LYS A 1 86 ? 17.130 -2.689 -10.468 1.00 90.19 86 LYS A N 1
ATOM 669 C CA . LYS A 1 86 ? 18.374 -2.983 -9.744 1.00 90.19 86 LYS A CA 1
ATOM 670 C C . LYS A 1 86 ? 19.018 -4.293 -10.213 1.00 90.19 86 LYS A C 1
ATOM 672 O O . LYS A 1 86 ? 20.231 -4.338 -10.385 1.00 90.19 86 LYS A O 1
ATOM 677 N N . SER A 1 87 ? 18.220 -5.347 -10.383 1.00 87.00 87 SER A N 1
ATOM 678 C CA . SER A 1 87 ? 18.704 -6.693 -10.720 1.00 87.00 87 SER A CA 1
ATOM 679 C C . SER A 1 87 ? 19.141 -6.839 -12.178 1.00 87.00 87 SER A C 1
ATOM 681 O O . SER A 1 87 ? 20.067 -7.597 -12.444 1.00 87.00 87 SER A O 1
ATOM 683 N N . LEU A 1 88 ? 18.513 -6.121 -13.114 1.00 82.31 88 LEU A N 1
ATOM 684 C CA . LEU A 1 88 ? 18.800 -6.259 -14.549 1.00 82.31 88 LEU A CA 1
ATOM 685 C C . LEU A 1 88 ? 19.748 -5.205 -15.102 1.00 82.31 88 LEU A C 1
ATOM 687 O O . LEU A 1 88 ? 20.515 -5.502 -16.011 1.00 82.31 88 LEU A O 1
ATOM 691 N N . LEU A 1 89 ? 19.669 -3.977 -14.595 1.00 72.12 89 LEU A N 1
ATOM 692 C CA . LEU A 1 89 ? 20.433 -2.852 -15.135 1.00 72.12 89 LEU A CA 1
ATOM 693 C C . LEU A 1 89 ? 21.659 -2.523 -14.281 1.00 72.12 89 LEU A C 1
ATOM 695 O O . LEU A 1 89 ? 22.316 -1.515 -14.522 1.00 72.12 89 LEU A O 1
ATOM 699 N N . SER A 1 90 ? 21.952 -3.345 -13.264 1.00 71.75 90 SER A N 1
ATOM 700 C CA . SER A 1 90 ? 23.054 -3.131 -12.317 1.00 71.75 90 SER A CA 1
ATOM 701 C C . SER A 1 90 ? 23.067 -1.705 -11.754 1.00 71.75 90 SER A C 1
ATOM 703 O O . SER A 1 90 ? 24.117 -1.101 -11.536 1.00 71.75 90 SER A O 1
ATOM 705 N N . ILE A 1 91 ? 21.879 -1.130 -11.525 1.00 69.00 91 ILE A N 1
ATOM 706 C CA . ILE A 1 91 ? 21.755 0.203 -10.939 1.00 69.00 91 ILE A CA 1
ATOM 707 C C . ILE A 1 91 ? 22.130 0.087 -9.461 1.00 69.00 91 ILE A C 1
ATOM 709 O O . ILE A 1 91 ? 21.319 -0.278 -8.611 1.00 69.00 91 ILE A O 1
ATOM 713 N N . HIS A 1 92 ? 23.386 0.409 -9.155 1.00 68.31 92 HIS A N 1
ATOM 714 C CA . HIS A 1 92 ? 23.944 0.399 -7.798 1.00 68.31 92 HIS A CA 1
ATOM 715 C C . HIS A 1 92 ? 23.611 1.663 -6.995 1.00 68.31 92 HIS A C 1
ATOM 717 O O . HIS A 1 92 ? 24.072 1.834 -5.867 1.00 68.31 92 HIS A O 1
ATOM 723 N N . GLN A 1 93 ? 22.813 2.566 -7.565 1.00 74.31 93 GLN A N 1
ATOM 724 C CA . GLN A 1 93 ? 22.356 3.751 -6.859 1.00 74.31 93 GLN A CA 1
ATOM 725 C C . GLN A 1 93 ? 21.477 3.329 -5.680 1.00 74.31 93 GLN A C 1
ATOM 727 O O . GLN A 1 93 ? 20.499 2.598 -5.831 1.00 74.31 93 GLN A O 1
ATOM 732 N N . ASN A 1 94 ? 21.791 3.852 -4.495 1.00 85.31 94 ASN A N 1
ATOM 733 C CA . ASN A 1 94 ? 21.003 3.576 -3.293 1.00 85.31 94 ASN A CA 1
ATOM 734 C C . ASN A 1 94 ? 19.576 4.133 -3.376 1.00 85.31 94 ASN A C 1
ATOM 736 O O . ASN A 1 94 ? 18.717 3.708 -2.606 1.00 85.31 94 ASN A O 1
ATOM 740 N N . LYS A 1 95 ? 19.315 5.086 -4.277 1.00 92.06 95 LYS A N 1
ATOM 741 C CA . LYS A 1 95 ? 18.001 5.688 -4.497 1.00 92.06 95 LYS A CA 1
ATOM 742 C C . LYS A 1 95 ? 17.621 5.602 -5.965 1.00 92.06 95 LYS A C 1
ATOM 7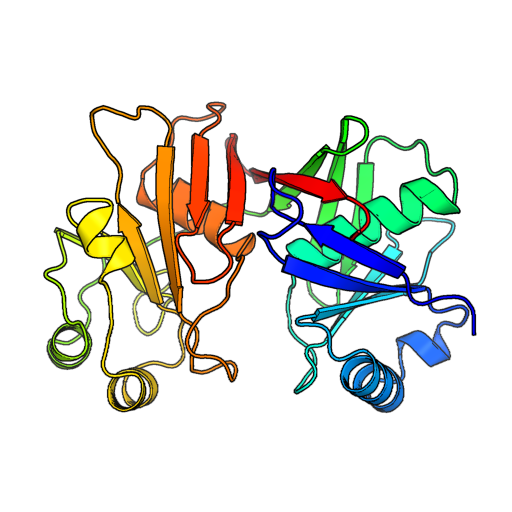44 O O . LYS A 1 95 ? 18.429 5.934 -6.822 1.00 92.06 95 LYS A O 1
ATOM 749 N N . GLN A 1 96 ? 16.375 5.236 -6.216 1.00 93.44 96 GLN A N 1
ATOM 750 C CA . GLN A 1 96 ? 15.737 5.299 -7.522 1.00 93.44 96 GLN A CA 1
ATOM 751 C C . GLN A 1 96 ? 14.555 6.258 -7.439 1.00 93.44 96 GLN A C 1
ATOM 753 O O . GLN A 1 96 ? 13.822 6.277 -6.444 1.00 93.44 96 GLN A O 1
ATOM 758 N N . TYR A 1 97 ? 14.373 7.056 -8.485 1.00 95.31 97 TYR A N 1
ATOM 759 C CA . TYR A 1 97 ? 13.258 7.984 -8.584 1.00 95.31 97 TYR A CA 1
ATOM 760 C C . TYR A 1 97 ? 12.364 7.579 -9.741 1.00 95.31 97 TYR A C 1
ATOM 762 O O . TYR A 1 97 ? 12.839 7.384 -10.856 1.00 95.31 97 TYR A O 1
ATOM 770 N N . PHE A 1 98 ? 11.069 7.514 -9.466 1.00 96.38 98 PHE A N 1
ATOM 771 C CA . PHE A 1 98 ? 10.043 7.255 -10.459 1.00 96.38 98 PHE A CA 1
ATOM 772 C C . PHE A 1 98 ? 9.161 8.486 -10.626 1.00 96.38 98 PHE A C 1
ATOM 774 O O . PHE A 1 98 ? 8.807 9.139 -9.641 1.00 96.38 98 PHE A O 1
ATOM 781 N N . GLN A 1 99 ? 8.798 8.792 -11.864 1.00 96.88 99 GLN A N 1
ATOM 782 C CA . GLN A 1 99 ? 7.874 9.853 -12.227 1.00 96.88 99 GLN A CA 1
ATOM 783 C C . GLN A 1 99 ? 6.605 9.224 -12.801 1.00 96.88 99 GLN A C 1
ATOM 785 O O . GLN A 1 99 ? 6.599 8.690 -13.908 1.00 96.88 99 GLN A O 1
ATOM 790 N N . ALA A 1 100 ? 5.522 9.307 -12.037 1.00 94.81 100 ALA A N 1
ATOM 791 C CA . ALA A 1 100 ? 4.173 9.078 -12.534 1.00 94.81 100 ALA A CA 1
ATOM 792 C C . ALA A 1 100 ? 3.550 10.406 -12.978 1.00 94.81 100 ALA A C 1
ATOM 794 O O . ALA A 1 100 ? 4.110 11.478 -12.733 1.00 94.81 100 ALA A O 1
ATOM 795 N N . LYS A 1 101 ? 2.361 10.355 -13.586 1.00 89.56 101 LYS A N 1
ATOM 796 C CA . LYS A 1 101 ? 1.677 11.541 -14.133 1.00 89.56 101 LYS A CA 1
ATOM 797 C C . LYS A 1 101 ? 1.612 12.722 -13.153 1.00 89.56 101 LYS A C 1
ATOM 799 O O . LYS A 1 101 ? 1.924 13.840 -13.537 1.00 89.56 101 LYS A O 1
ATOM 804 N N . ASN A 1 102 ? 1.257 12.457 -11.893 1.00 86.94 102 ASN A N 1
ATOM 805 C CA . ASN A 1 102 ? 1.023 13.495 -10.880 1.00 86.94 102 ASN A CA 1
ATOM 806 C C . ASN A 1 102 ? 1.942 13.388 -9.651 1.00 86.94 102 ASN A C 1
ATOM 808 O O . ASN A 1 102 ? 1.810 14.173 -8.714 1.00 86.94 102 ASN A O 1
ATOM 812 N N . HIS A 1 103 ? 2.845 12.404 -9.609 1.00 87.06 103 HIS A N 1
ATOM 813 C CA . HIS A 1 103 ? 3.601 12.082 -8.400 1.00 87.06 103 HIS A CA 1
ATOM 814 C C . HIS A 1 103 ? 5.025 11.653 -8.733 1.00 87.06 103 HIS A C 1
ATOM 816 O O . HIS A 1 103 ? 5.250 10.871 -9.656 1.00 87.06 103 HIS A O 1
ATOM 822 N N . LYS A 1 104 ? 5.978 12.118 -7.923 1.00 93.56 104 LYS A N 1
ATOM 823 C CA . LYS A 1 104 ? 7.340 11.591 -7.896 1.00 93.56 104 LYS A CA 1
ATOM 824 C C . LYS A 1 104 ? 7.482 10.668 -6.695 1.00 93.56 104 LYS A C 1
ATOM 826 O O . LYS A 1 104 ? 7.123 11.046 -5.583 1.00 93.56 104 LYS A O 1
ATOM 831 N N . ILE A 1 105 ? 8.012 9.473 -6.918 1.00 94.94 105 ILE A N 1
ATOM 832 C CA . ILE A 1 105 ? 8.201 8.462 -5.878 1.00 94.94 105 ILE A CA 1
ATOM 833 C C . ILE A 1 105 ? 9.691 8.189 -5.743 1.00 94.94 105 ILE A C 1
ATOM 835 O O . ILE A 1 105 ? 10.395 8.009 -6.735 1.00 94.94 105 ILE A O 1
ATOM 839 N N . CYS A 1 106 ? 10.173 8.168 -4.506 1.00 95.69 106 CYS A N 1
ATOM 840 C CA . CYS A 1 106 ? 11.538 7.782 -4.183 1.00 95.69 106 CYS A CA 1
ATOM 841 C C . CYS A 1 106 ? 11.515 6.387 -3.564 1.00 95.69 106 CYS A C 1
ATOM 843 O O . CYS A 1 106 ? 10.790 6.155 -2.592 1.00 95.69 106 CYS A O 1
ATOM 845 N N . ILE A 1 107 ? 12.330 5.486 -4.106 1.00 96.38 107 ILE A N 1
ATOM 846 C CA . ILE A 1 107 ? 12.620 4.184 -3.513 1.00 96.38 107 ILE A CA 1
ATOM 847 C C . ILE A 1 107 ? 14.081 4.176 -3.075 1.00 96.38 107 ILE A C 1
ATOM 849 O O . ILE A 1 107 ? 14.971 4.514 -3.849 1.00 96.38 107 ILE A O 1
ATOM 853 N N . THR A 1 108 ? 14.345 3.798 -1.829 1.00 95.38 108 THR A N 1
ATOM 854 C CA . THR A 1 108 ? 15.698 3.554 -1.320 1.00 95.38 108 THR A CA 1
ATOM 855 C C . THR A 1 108 ? 15.928 2.062 -1.163 1.00 95.38 108 THR A C 1
ATOM 857 O O . THR A 1 108 ? 15.112 1.362 -0.573 1.00 95.38 108 THR A O 1
ATOM 860 N N . HIS A 1 109 ? 17.054 1.578 -1.657 1.00 92.00 109 HIS A N 1
ATOM 861 C CA . HIS A 1 109 ? 17.490 0.210 -1.445 1.00 92.00 109 HIS A CA 1
ATOM 862 C C . HIS A 1 109 ? 18.180 0.090 -0.076 1.00 92.00 109 HIS A C 1
ATOM 864 O O . HIS A 1 109 ? 19.085 0.868 0.232 1.00 92.00 109 HIS A O 1
ATOM 870 N N . LYS A 1 110 ? 17.730 -0.849 0.766 1.00 91.44 110 LYS A N 1
ATOM 871 C CA . LYS A 1 110 ? 18.216 -1.015 2.148 1.00 91.44 110 LYS A CA 1
ATOM 872 C C . LYS A 1 110 ? 19.089 -2.258 2.300 1.00 91.44 110 LYS A C 1
ATOM 874 O O . LYS A 1 110 ? 20.184 -2.165 2.844 1.00 91.44 110 LYS A O 1
ATOM 879 N N . THR A 1 111 ? 18.607 -3.399 1.821 1.00 90.19 111 THR A N 1
ATOM 880 C CA . THR A 1 111 ? 19.310 -4.692 1.790 1.00 90.19 111 THR A CA 1
ATOM 881 C C . THR A 1 111 ? 18.905 -5.438 0.522 1.00 90.19 111 THR A C 1
ATOM 883 O O . THR A 1 111 ? 17.963 -5.012 -0.139 1.00 90.19 111 THR A O 1
ATOM 886 N N . ALA A 1 112 ? 19.560 -6.562 0.206 1.00 87.62 112 ALA A N 1
ATOM 887 C CA . ALA A 1 112 ? 19.332 -7.324 -1.026 1.00 87.62 112 ALA A CA 1
ATOM 888 C C . ALA A 1 112 ? 17.849 -7.519 -1.402 1.00 87.62 112 ALA A C 1
ATOM 890 O O . ALA A 1 112 ? 17.525 -7.374 -2.575 1.00 87.62 112 ALA A O 1
ATOM 891 N N . GLU A 1 113 ? 16.981 -7.768 -0.415 1.00 90.38 113 GLU A N 1
ATOM 892 C CA . GLU A 1 113 ? 15.540 -7.987 -0.602 1.00 90.38 113 GLU A CA 1
ATOM 893 C C . GLU A 1 113 ? 14.661 -6.889 0.013 1.00 90.38 113 GLU A C 1
ATOM 895 O O . GLU A 1 113 ? 13.440 -7.006 -0.020 1.00 90.38 113 GLU A O 1
ATOM 900 N N . GLN A 1 114 ? 15.227 -5.845 0.629 1.00 93.88 114 GLN A N 1
ATOM 901 C CA . GLN A 1 114 ? 14.446 -4.829 1.340 1.00 93.88 114 GLN A CA 1
ATOM 902 C C . GLN A 1 114 ? 14.592 -3.446 0.709 1.00 93.88 114 GLN A C 1
ATOM 904 O O . GLN A 1 114 ? 15.690 -2.904 0.539 1.00 93.88 114 GLN A O 1
ATOM 909 N N . TYR A 1 115 ? 13.440 -2.843 0.446 1.00 95.62 115 TYR A N 1
ATOM 910 C CA . TYR A 1 115 ? 13.286 -1.552 -0.205 1.00 95.62 115 TYR A CA 1
ATOM 911 C C . TYR A 1 115 ? 12.437 -0.631 0.667 1.00 95.62 115 TYR A C 1
ATOM 913 O O . TYR A 1 115 ? 11.536 -1.078 1.374 1.00 95.62 115 TYR A O 1
ATOM 921 N N . VAL A 1 116 ? 12.713 0.668 0.607 1.00 96.50 116 VAL A N 1
ATOM 922 C CA . VAL A 1 116 ? 11.997 1.702 1.357 1.00 96.50 116 VAL A CA 1
ATOM 923 C C . VAL A 1 116 ? 11.327 2.648 0.380 1.00 96.50 116 VAL A C 1
ATOM 925 O O . VAL A 1 116 ? 12.006 3.371 -0.346 1.00 96.50 116 VAL A O 1
ATOM 928 N N . MET A 1 117 ? 10.002 2.661 0.376 1.00 96.56 117 MET A N 1
ATOM 929 C CA . MET A 1 117 ? 9.209 3.632 -0.368 1.00 96.56 117 MET A CA 1
ATOM 930 C C . MET A 1 117 ? 8.915 4.845 0.509 1.00 96.56 117 MET A C 1
ATOM 932 O O . MET A 1 117 ? 8.453 4.702 1.639 1.00 96.56 117 MET A O 1
ATOM 936 N N . HIS A 1 118 ? 9.169 6.033 -0.028 1.00 95.94 118 HIS A N 1
ATOM 937 C CA . HIS A 1 118 ? 8.958 7.304 0.663 1.00 95.94 118 HIS A CA 1
ATOM 938 C C . HIS A 1 118 ? 7.646 7.929 0.193 1.00 95.94 118 HIS A C 1
ATOM 940 O O . HIS A 1 118 ? 7.509 8.261 -0.985 1.00 95.94 118 HIS A O 1
ATOM 946 N N . LEU A 1 119 ? 6.688 8.072 1.107 1.00 94.75 119 LEU A N 1
ATOM 947 C CA . LEU A 1 119 ? 5.363 8.641 0.861 1.00 94.75 119 LEU A CA 1
ATOM 948 C C . LEU A 1 119 ? 5.135 9.892 1.720 1.00 94.75 119 LEU A C 1
ATOM 950 O O . LEU A 1 119 ? 5.716 10.002 2.801 1.00 94.75 119 LEU A O 1
ATOM 954 N N . PRO A 1 120 ? 4.284 10.833 1.279 1.00 93.88 120 PRO A N 1
ATOM 955 C CA . PRO A 1 120 ? 3.890 11.958 2.119 1.00 93.88 120 PRO A CA 1
ATOM 956 C C . PRO A 1 120 ? 3.128 11.475 3.359 1.00 93.88 120 PRO A C 1
ATOM 958 O O . PRO A 1 120 ? 2.493 10.416 3.350 1.00 93.88 120 PRO A O 1
ATOM 961 N N . GLN A 1 121 ? 3.168 12.272 4.425 1.00 93.88 121 GLN A N 1
ATOM 962 C CA . GLN A 1 121 ? 2.299 12.051 5.577 1.00 93.88 121 GLN A CA 1
ATOM 963 C C . GLN A 1 121 ? 0.823 12.204 5.191 1.00 93.88 121 GLN A C 1
ATOM 965 O O . GLN A 1 121 ? 0.464 13.051 4.372 1.00 93.88 121 GLN A O 1
ATOM 970 N N . ALA A 1 122 ? -0.036 11.393 5.809 1.00 93.75 122 ALA A N 1
ATOM 971 C CA . ALA A 1 122 ? -1.476 11.552 5.691 1.00 93.75 122 ALA A CA 1
ATOM 972 C C . ALA A 1 122 ? -1.996 12.525 6.753 1.00 93.75 122 ALA A C 1
ATOM 974 O O . ALA A 1 122 ? -1.597 12.459 7.916 1.00 93.75 122 ALA A O 1
ATOM 975 N N . GLN A 1 123 ? -2.932 13.381 6.357 1.00 92.75 123 GLN A N 1
ATOM 976 C CA . GLN A 1 123 ? -3.742 14.160 7.286 1.00 92.75 123 GLN A CA 1
ATOM 977 C C . GLN A 1 123 ? -5.044 13.408 7.548 1.00 92.75 123 GLN A C 1
ATOM 979 O O . GLN A 1 123 ? -5.657 12.874 6.621 1.00 92.75 123 GLN A O 1
ATOM 984 N N . LEU A 1 124 ? -5.423 13.328 8.821 1.00 94.56 124 LEU A N 1
ATOM 985 C CA . LEU A 1 124 ? -6.643 12.671 9.261 1.00 94.56 124 LEU A CA 1
ATOM 986 C C . LEU A 1 124 ? -7.452 13.635 10.111 1.00 94.56 124 LEU A C 1
ATOM 988 O O . LEU A 1 124 ? -6.936 14.199 11.075 1.00 94.56 124 LEU A O 1
ATOM 992 N N . GLU A 1 125 ? -8.731 13.721 9.794 1.00 91.25 125 GLU A N 1
ATOM 993 C CA . GLU A 1 125 ? -9.713 14.496 10.529 1.00 91.25 125 GLU A CA 1
ATOM 994 C C . GLU A 1 125 ? -10.545 13.571 11.428 1.00 91.25 125 GLU A C 1
ATOM 996 O O . GLU A 1 125 ? -10.739 12.388 11.095 1.00 91.25 125 GLU A O 1
ATOM 1001 N N . PRO A 1 126 ? -11.054 14.072 12.569 1.00 86.50 126 PRO A N 1
ATOM 1002 C CA . PRO A 1 126 ? -12.119 13.398 13.298 1.00 86.50 126 PRO A CA 1
ATOM 1003 C C . PRO A 1 126 ? -13.275 13.073 12.351 1.00 86.50 126 PRO A C 1
ATOM 1005 O O . PRO A 1 126 ? -13.664 13.904 11.531 1.00 86.50 126 PRO A O 1
ATOM 1008 N N . SER A 1 127 ? -13.813 11.860 12.449 1.00 81.56 127 SER A N 1
ATOM 1009 C CA . SER A 1 127 ? -14.913 11.429 11.591 1.00 81.56 127 SER A CA 1
ATOM 1010 C C . SER A 1 127 ? -16.198 11.283 12.394 1.00 81.56 127 SER A C 1
ATOM 1012 O O . SER A 1 127 ? -16.214 10.681 13.467 1.00 81.56 127 SER A O 1
ATOM 1014 N N . SER A 1 128 ? -17.279 11.814 11.833 1.00 80.75 128 SER A N 1
ATOM 1015 C CA . SER A 1 128 ? -18.655 11.562 12.256 1.00 80.75 128 SER A CA 1
ATOM 1016 C C . SER A 1 128 ? -19.418 11.050 11.034 1.00 80.75 128 SER A C 1
ATOM 1018 O O . SER A 1 128 ? -20.163 11.815 10.418 1.00 80.75 128 SER A O 1
ATOM 1020 N N . PRO A 1 129 ? -19.148 9.804 10.594 1.00 80.62 129 PRO A N 1
ATOM 1021 C CA . PRO A 1 129 ? -19.866 9.237 9.463 1.00 80.62 129 PRO A CA 1
ATOM 1022 C C . PRO A 1 129 ? -21.348 9.105 9.834 1.00 80.62 129 PRO A C 1
ATOM 1024 O O . PRO A 1 129 ? -21.691 9.043 11.014 1.00 80.62 129 PRO A O 1
ATOM 1027 N N . SER A 1 130 ? -22.231 9.080 8.836 1.00 84.88 130 SER A N 1
ATOM 1028 C CA . SER A 1 130 ? -23.659 8.887 9.094 1.00 84.88 130 SER A CA 1
ATOM 1029 C C . SER A 1 130 ? -23.915 7.538 9.768 1.00 84.88 130 SER A C 1
ATOM 1031 O O . SER A 1 130 ? -23.193 6.569 9.514 1.00 84.88 130 SER A O 1
ATOM 1033 N N . ASP A 1 131 ? -24.983 7.451 10.563 1.00 88.12 131 ASP A N 1
ATOM 1034 C CA . ASP A 1 131 ? -25.408 6.186 11.178 1.00 88.12 131 ASP A CA 1
ATOM 1035 C C . ASP A 1 131 ? -25.585 5.088 10.122 1.00 88.12 131 ASP A C 1
ATOM 1037 O O . ASP A 1 131 ? -25.142 3.963 10.321 1.00 88.12 131 ASP A O 1
ATOM 1041 N N . ALA A 1 132 ? -26.074 5.452 8.931 1.00 91.31 132 ALA A N 1
ATOM 1042 C CA . ALA A 1 132 ? -26.186 4.549 7.790 1.00 91.31 132 ALA A CA 1
ATOM 1043 C C . ALA A 1 132 ? -24.852 3.888 7.388 1.00 91.31 132 ALA A C 1
ATOM 1045 O O . ALA A 1 132 ? -24.854 2.724 7.001 1.00 91.31 132 ALA A O 1
ATOM 1046 N N . ILE A 1 133 ? -23.711 4.593 7.470 1.00 90.31 133 ILE A N 1
ATOM 1047 C CA . ILE A 1 133 ? -22.388 3.992 7.213 1.00 90.31 133 ILE A CA 1
ATOM 1048 C C . ILE A 1 133 ? -22.030 3.025 8.341 1.00 90.31 133 ILE A C 1
ATOM 1050 O O . ILE A 1 133 ? -21.543 1.928 8.070 1.00 90.31 133 ILE A O 1
ATOM 1054 N N . LEU A 1 134 ? -22.267 3.406 9.596 1.00 90.56 134 LEU A N 1
ATOM 1055 C CA . LEU A 1 134 ? -21.950 2.567 10.755 1.00 90.56 134 LEU A CA 1
ATOM 1056 C C . LEU A 1 134 ? -22.780 1.280 10.777 1.00 90.56 134 LEU A C 1
ATOM 1058 O O . LEU A 1 134 ? -22.240 0.221 11.082 1.00 90.56 134 LEU A O 1
ATOM 1062 N N . GLU A 1 135 ? -24.045 1.350 10.370 1.00 94.00 135 GLU A N 1
ATOM 1063 C CA . GLU A 1 135 ? -24.952 0.206 10.225 1.00 94.00 135 GLU A CA 1
ATOM 1064 C C . GLU A 1 135 ? -24.494 -0.802 9.161 1.00 94.00 135 GLU A C 1
ATOM 1066 O O . GLU A 1 135 ? -24.927 -1.954 9.183 1.00 94.00 135 GLU A O 1
ATOM 1071 N N . THR A 1 136 ? -23.606 -0.412 8.237 1.00 95.56 136 THR A N 1
ATOM 1072 C CA . THR A 1 136 ? -23.021 -1.370 7.283 1.00 95.56 136 THR A CA 1
ATOM 1073 C C . THR A 1 136 ? -21.975 -2.282 7.920 1.00 95.56 136 THR A C 1
ATOM 1075 O O . THR A 1 136 ? -21.700 -3.345 7.367 1.00 95.56 136 THR A O 1
ATOM 1078 N N . LEU A 1 137 ? -21.375 -1.882 9.046 1.00 96.00 137 LEU A N 1
ATOM 1079 C CA . LEU A 1 137 ? -20.247 -2.574 9.667 1.00 96.00 137 LEU A CA 1
ATOM 1080 C C . LEU A 1 137 ? -20.751 -3.659 10.626 1.00 96.00 137 LEU A C 1
ATOM 1082 O O . LEU A 1 137 ? -21.594 -3.398 11.480 1.00 96.00 137 LEU A O 1
ATOM 1086 N N . ASN A 1 138 ? -20.174 -4.863 10.577 1.00 95.88 138 ASN A N 1
ATOM 1087 C CA . ASN A 1 138 ? -20.528 -5.939 11.514 1.00 95.88 138 ASN A CA 1
ATOM 1088 C C . ASN A 1 138 ? -19.823 -5.833 12.885 1.00 95.88 138 ASN A C 1
ATOM 1090 O O . ASN A 1 138 ? -19.868 -6.769 13.687 1.00 95.88 138 ASN A O 1
ATOM 1094 N N . ALA A 1 139 ? -19.135 -4.720 13.151 1.00 94.12 139 ALA A N 1
ATOM 1095 C CA . ALA A 1 139 ? -18.293 -4.537 14.322 1.00 94.12 139 ALA A CA 1
ATOM 1096 C C . ALA A 1 139 ? -18.449 -3.139 14.924 1.00 94.12 139 ALA A C 1
ATOM 1098 O O . ALA A 1 139 ? -18.603 -2.140 14.222 1.00 94.12 139 ALA A O 1
ATOM 1099 N N . LYS A 1 140 ? -18.340 -3.066 16.254 1.00 92.88 140 LYS A N 1
ATOM 1100 C CA . LYS A 1 140 ? -18.360 -1.801 16.988 1.00 92.88 140 LYS A CA 1
ATOM 1101 C C . LYS A 1 140 ? -17.031 -1.063 16.818 1.00 92.88 140 LYS A C 1
ATOM 1103 O O . LYS A 1 140 ? -15.982 -1.578 17.204 1.00 92.88 140 LYS A O 1
ATOM 1108 N N . ALA A 1 141 ? -17.095 0.162 16.307 1.00 94.06 141 ALA A N 1
ATOM 1109 C CA . ALA A 1 141 ? -15.949 1.057 16.234 1.00 94.06 141 ALA A CA 1
ATOM 1110 C C . ALA A 1 141 ? -15.578 1.608 17.623 1.00 94.06 141 ALA A C 1
ATOM 1112 O O . ALA A 1 141 ? -16.445 2.058 18.373 1.00 94.06 141 ALA A O 1
ATOM 1113 N N . ILE A 1 142 ? -14.284 1.609 17.949 1.00 95.19 142 ILE A N 1
ATOM 1114 C CA . ILE A 1 142 ? -13.735 2.290 19.134 1.00 95.19 142 ILE A CA 1
ATOM 1115 C C . ILE A 1 142 ? -13.443 3.754 18.817 1.00 95.19 142 ILE A C 1
ATOM 1117 O O . ILE A 1 142 ? -13.722 4.643 19.618 1.00 95.19 142 ILE A O 1
ATOM 1121 N N . SER A 1 143 ? -12.868 4.007 17.645 1.00 94.38 143 SER A N 1
ATOM 1122 C CA . SER A 1 143 ? -12.589 5.350 17.154 1.00 94.38 143 SER A CA 1
ATOM 1123 C C . SER A 1 143 ? -12.605 5.377 15.628 1.00 94.38 1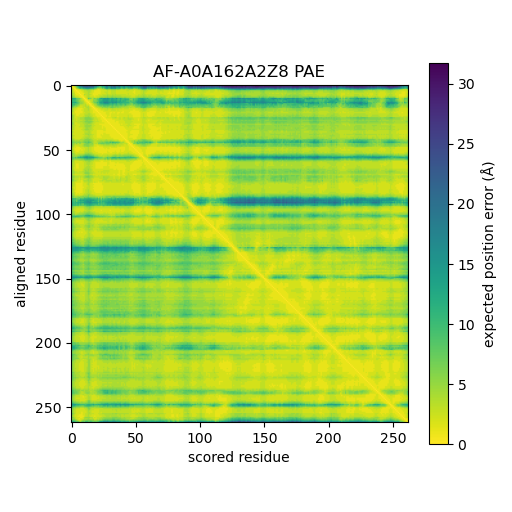43 SER A C 1
ATOM 1125 O O . SER A 1 143 ? -12.410 4.352 14.969 1.00 94.38 143 SER A O 1
ATOM 1127 N N . LEU A 1 144 ? -12.884 6.555 15.070 1.00 93.94 144 LEU A N 1
ATOM 1128 C CA . LEU A 1 144 ? -13.089 6.769 13.641 1.00 93.94 144 LEU A CA 1
ATOM 1129 C C . LEU A 1 144 ? -12.345 8.028 13.203 1.00 93.94 144 LEU A C 1
ATOM 1131 O O . LEU A 1 144 ? -12.417 9.070 13.860 1.00 93.94 144 LEU A O 1
ATOM 1135 N N . LYS A 1 145 ? -11.647 7.946 12.073 1.00 95.69 145 LYS A N 1
ATOM 1136 C CA . LYS A 1 145 ? -11.043 9.102 11.397 1.00 95.69 145 LYS A CA 1
ATOM 1137 C C . LYS A 1 145 ? -11.249 8.993 9.898 1.00 95.69 145 LYS A C 1
ATOM 1139 O O . LYS A 1 145 ? -11.448 7.897 9.380 1.00 95.69 145 LYS A 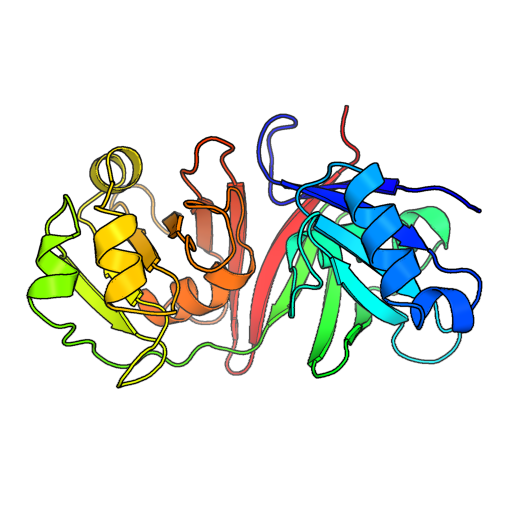O 1
ATOM 1144 N N . GLN A 1 146 ? -11.158 10.116 9.199 1.00 94.31 146 GLN A N 1
ATOM 1145 C CA . GLN A 1 146 ? -11.227 10.149 7.742 1.00 94.31 146 GLN A CA 1
ATOM 1146 C C . GLN A 1 146 ? -10.138 11.029 7.146 1.00 94.31 146 GLN A C 1
ATOM 1148 O O . GLN A 1 146 ? -9.652 11.956 7.784 1.00 94.31 146 GLN A O 1
ATOM 1153 N N . THR A 1 147 ? -9.758 10.760 5.899 1.00 94.00 147 THR A N 1
ATOM 1154 C CA . THR A 1 147 ? -8.767 11.591 5.190 1.00 94.00 147 THR A CA 1
ATOM 1155 C C . THR A 1 147 ? -9.329 12.926 4.696 1.00 94.00 147 THR A C 1
ATOM 1157 O O . THR A 1 147 ? -8.564 13.771 4.246 1.00 94.00 147 THR A O 1
ATOM 1160 N N . GLN A 1 148 ? -10.657 13.095 4.688 1.00 88.44 148 GLN A N 1
ATOM 1161 C CA . GLN A 1 148 ? -11.356 14.311 4.258 1.00 88.44 148 GLN A CA 1
ATOM 1162 C C . GLN A 1 148 ? -12.683 14.461 5.024 1.00 88.44 148 GLN A C 1
ATOM 1164 O O . GLN A 1 148 ? -13.311 13.438 5.297 1.00 88.44 148 GLN A O 1
ATOM 1169 N N . PRO A 1 149 ? -13.166 15.693 5.293 1.00 79.94 149 PRO A N 1
ATOM 1170 C CA . PRO A 1 149 ? -14.348 15.918 6.134 1.00 79.94 149 PRO A CA 1
ATOM 1171 C C . PRO A 1 149 ? -15.684 15.375 5.609 1.00 79.94 149 PRO A C 1
ATOM 1173 O O . PRO A 1 149 ? -16.583 15.135 6.406 1.00 79.94 149 PRO A O 1
ATOM 1176 N N . LYS A 1 150 ? -15.867 15.258 4.284 1.00 75.19 150 LYS A N 1
ATOM 1177 C CA . LYS A 1 150 ? -17.184 14.945 3.689 1.00 75.19 150 LYS A CA 1
ATOM 1178 C C . LYS A 1 150 ? -17.244 13.684 2.830 1.00 75.19 150 LYS A C 1
ATOM 1180 O O . LYS A 1 150 ? -18.346 13.296 2.473 1.00 75.19 150 LYS A O 1
ATOM 1185 N N . ASP A 1 151 ? -16.103 13.072 2.509 1.00 80.31 151 ASP A N 1
ATOM 1186 C CA . ASP A 1 151 ? -16.002 11.780 1.807 1.00 80.31 151 ASP A CA 1
ATOM 1187 C C . ASP A 1 151 ? -14.515 11.390 1.690 1.00 80.31 151 ASP A C 1
ATOM 1189 O O . ASP A 1 151 ? -13.895 11.473 0.622 1.00 80.31 151 ASP A O 1
ATOM 1193 N N . GLY A 1 152 ? -13.890 11.078 2.829 1.00 89.44 152 GLY A N 1
ATOM 1194 C CA . GLY A 1 152 ? -12.508 10.596 2.911 1.00 89.44 152 GLY A CA 1
ATOM 1195 C C . GLY A 1 152 ? -12.429 9.079 3.065 1.00 89.44 152 GLY A C 1
ATOM 1196 O O . GLY A 1 152 ? -13.426 8.432 3.369 1.00 89.44 152 GLY A O 1
ATOM 1197 N N . TYR A 1 153 ? -11.233 8.503 2.902 1.00 94.06 153 TYR A N 1
ATOM 1198 C CA . TYR A 1 153 ? -11.004 7.113 3.311 1.00 94.06 153 TYR A CA 1
ATOM 1199 C C . TYR A 1 153 ? -11.331 7.002 4.797 1.00 94.06 153 TYR A C 1
ATOM 1201 O O . TYR A 1 153 ? -10.837 7.818 5.573 1.00 94.06 153 TYR A O 1
ATOM 1209 N N . LEU A 1 154 ? -12.181 6.046 5.166 1.00 95.56 154 LEU A N 1
ATOM 1210 C CA . LEU A 1 154 ? -12.630 5.820 6.535 1.00 95.56 154 LEU A CA 1
ATOM 1211 C C . LEU A 1 154 ? -11.659 4.871 7.229 1.00 95.56 154 LEU A C 1
ATOM 1213 O O . LEU A 1 154 ? -11.417 3.772 6.742 1.00 95.56 154 LEU A O 1
ATOM 1217 N N . ILE A 1 155 ? -11.104 5.296 8.360 1.00 97.62 155 ILE A N 1
ATOM 1218 C CA . ILE A 1 155 ? -10.251 4.473 9.211 1.00 97.62 155 ILE A CA 1
ATOM 1219 C C . ILE A 1 155 ? -11.014 4.174 10.499 1.00 97.62 155 ILE A C 1
ATOM 1221 O O . ILE A 1 155 ? -11.395 5.098 11.221 1.00 97.62 155 ILE A O 1
ATOM 1225 N N . VAL A 1 156 ? -11.204 2.890 10.788 1.00 97.44 156 VAL A N 1
ATOM 1226 C CA . VAL A 1 156 ? -11.968 2.383 11.928 1.00 97.44 156 VAL A CA 1
ATOM 1227 C C . VAL A 1 156 ? -11.052 1.607 12.860 1.00 97.44 156 VAL A C 1
ATOM 1229 O O . VAL A 1 156 ? -10.460 0.602 12.468 1.00 97.44 156 VAL A O 1
ATOM 1232 N N . GLN A 1 157 ? -10.965 2.040 14.114 1.00 97.88 157 GLN A N 1
ATOM 1233 C CA . GLN A 1 157 ? -10.339 1.239 15.156 1.00 97.88 157 GLN A CA 1
ATOM 1234 C C . GLN A 1 157 ? -11.304 0.162 15.642 1.00 97.88 157 GLN A C 1
ATOM 1236 O O . GLN A 1 157 ? -12.400 0.481 16.112 1.00 97.88 157 GLN A O 1
ATOM 1241 N N . LEU A 1 158 ? -10.857 -1.089 15.601 1.00 97.88 158 LEU A N 1
ATOM 1242 C CA . LEU A 1 158 ? -11.503 -2.214 16.272 1.00 97.88 158 LEU A CA 1
ATOM 1243 C C . LEU A 1 158 ? -10.726 -2.599 17.535 1.00 97.88 158 LEU A C 1
ATOM 1245 O O . LEU A 1 158 ? -9.620 -2.114 17.776 1.00 97.88 158 LEU A O 1
ATOM 1249 N N . GLN A 1 159 ? -11.340 -3.452 18.351 1.00 97.12 159 GLN A N 1
ATOM 1250 C CA . GLN A 1 159 ? -10.825 -3.825 19.667 1.00 97.12 159 GLN A CA 1
ATOM 1251 C C . GLN A 1 159 ? -9.479 -4.543 19.616 1.00 97.12 159 GLN A C 1
ATOM 1253 O O . GLN A 1 159 ? -8.561 -4.150 20.326 1.00 97.12 159 GLN A O 1
ATOM 1258 N N . ASP A 1 160 ? -9.378 -5.569 18.782 1.00 96.31 160 ASP A N 1
ATOM 1259 C CA . ASP A 1 160 ? -8.286 -6.536 18.814 1.00 96.31 160 ASP A CA 1
ATOM 1260 C C . ASP A 1 160 ? -8.121 -7.193 17.436 1.00 96.31 160 ASP A C 1
ATOM 1262 O O . ASP A 1 160 ? -8.815 -6.866 16.462 1.00 96.31 160 ASP A O 1
ATOM 1266 N N . LYS A 1 161 ? -7.143 -8.084 17.326 1.00 95.31 161 LYS A N 1
ATOM 1267 C CA . LYS A 1 161 ? -6.831 -8.848 16.119 1.00 95.31 161 LYS A CA 1
ATOM 1268 C C . LYS A 1 161 ? -7.985 -9.746 15.674 1.00 95.31 161 LYS A C 1
ATOM 1270 O O . LYS A 1 161 ? -8.239 -9.848 14.472 1.00 95.31 161 LYS A O 1
ATOM 1275 N N . ASP A 1 162 ? -8.706 -10.351 16.610 1.00 96.00 162 ASP A N 1
ATOM 1276 C CA . ASP A 1 162 ? -9.815 -11.255 16.302 1.00 96.00 162 ASP A CA 1
ATOM 1277 C C . ASP A 1 162 ? -10.978 -10.497 15.658 1.00 96.00 162 ASP A C 1
ATOM 1279 O O . ASP A 1 162 ? -11.580 -10.979 14.693 1.00 96.00 162 ASP A O 1
ATOM 1283 N N . LYS A 1 163 ? -11.260 -9.271 16.111 1.00 97.44 163 LYS A N 1
ATOM 1284 C CA . LYS A 1 163 ? -12.234 -8.389 15.455 1.00 97.44 163 LYS A CA 1
ATOM 1285 C C . LYS A 1 163 ? -11.800 -7.976 14.057 1.00 97.44 163 LYS A C 1
ATOM 1287 O O . LYS A 1 163 ? -12.665 -7.869 13.199 1.00 97.44 163 LYS A O 1
ATOM 1292 N N . ILE A 1 164 ? -10.505 -7.785 13.795 1.00 97.56 164 ILE A N 1
ATOM 1293 C CA . ILE A 1 164 ? -10.002 -7.505 12.436 1.00 97.56 164 ILE A CA 1
ATOM 1294 C C . ILE A 1 164 ? -10.189 -8.720 11.520 1.00 97.56 164 ILE A C 1
ATOM 1296 O O . ILE A 1 164 ? -10.677 -8.579 10.396 1.00 97.56 164 ILE A O 1
ATOM 1300 N N . LEU A 1 165 ? -9.828 -9.915 11.993 1.00 96.31 165 LEU A N 1
ATOM 1301 C CA . LEU A 1 165 ? -9.939 -11.155 11.219 1.00 96.31 165 LEU A CA 1
ATOM 1302 C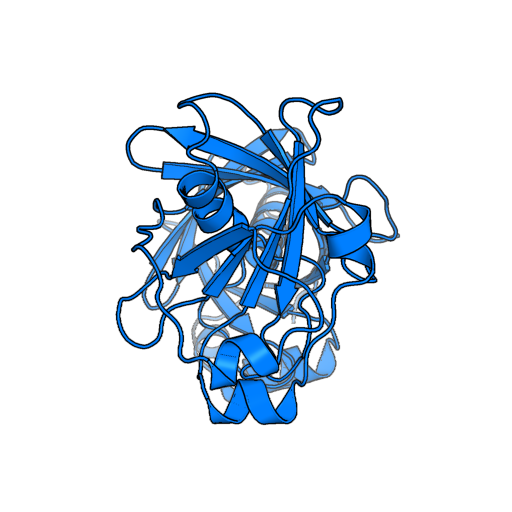 C . LEU A 1 165 ? -11.392 -11.477 10.850 1.00 96.31 165 LEU A C 1
ATOM 1304 O O . LEU A 1 165 ? -11.668 -11.820 9.705 1.00 96.31 165 LEU A O 1
ATOM 1308 N N . ASN A 1 166 ? -12.319 -11.298 11.792 1.00 96.62 166 ASN A N 1
ATOM 1309 C CA . ASN A 1 166 ? -13.745 -11.580 11.599 1.00 96.62 166 ASN A CA 1
ATOM 1310 C C . ASN A 1 166 ? -14.547 -10.381 11.061 1.00 96.62 166 ASN A C 1
ATOM 1312 O O . ASN A 1 166 ? -15.776 -10.445 10.968 1.00 96.62 166 ASN A O 1
ATOM 1316 N N . PHE A 1 167 ? -13.873 -9.273 10.737 1.00 97.88 167 PHE A N 1
ATOM 1317 C CA . PHE A 1 167 ? -14.539 -8.085 10.225 1.00 97.88 167 PHE A CA 1
ATOM 1318 C C . PHE A 1 167 ? -15.165 -8.349 8.853 1.00 97.88 167 PHE A C 1
ATOM 1320 O O . PHE A 1 167 ? -14.517 -8.892 7.951 1.00 97.88 167 PHE A O 1
ATOM 1327 N N . ASP A 1 168 ? -16.400 -7.891 8.690 1.00 96.62 168 ASP A N 1
ATOM 1328 C CA . ASP A 1 168 ? -17.090 -7.813 7.411 1.00 96.62 168 ASP A CA 1
ATOM 1329 C C . ASP A 1 168 ? -18.080 -6.635 7.399 1.00 96.62 168 ASP A C 1
ATOM 1331 O O . ASP A 1 168 ? -18.379 -6.022 8.427 1.00 96.62 168 ASP A O 1
ATOM 1335 N N . PHE A 1 169 ? -18.586 -6.292 6.222 1.00 96.69 169 PHE A N 1
ATOM 1336 C CA . PHE A 1 169 ? -19.548 -5.213 6.039 1.00 96.69 169 PHE A CA 1
ATOM 1337 C C . PHE A 1 169 ? -20.439 -5.450 4.815 1.00 96.69 169 PHE A C 1
ATOM 1339 O O . PHE A 1 169 ? -20.076 -6.184 3.887 1.00 96.69 169 PHE A O 1
ATOM 1346 N N . ASP A 1 170 ? -21.603 -4.798 4.803 1.00 96.38 170 ASP A N 1
ATOM 1347 C CA . ASP A 1 170 ? -22.502 -4.758 3.646 1.00 96.38 170 ASP A CA 1
ATOM 1348 C C . ASP A 1 170 ? -21.878 -3.898 2.534 1.00 96.38 170 ASP A C 1
ATOM 1350 O O . ASP A 1 170 ? -22.036 -2.676 2.481 1.00 96.38 170 ASP A O 1
ATOM 1354 N N . GLU A 1 171 ? -21.126 -4.557 1.650 1.00 94.88 171 GLU A N 1
ATOM 1355 C CA . GLU A 1 171 ? -20.401 -3.934 0.540 1.00 94.88 171 GLU A CA 1
ATOM 1356 C C . GLU A 1 171 ? -21.309 -3.113 -0.380 1.00 94.88 171 GLU A C 1
ATOM 1358 O O . GLU A 1 171 ? -20.924 -2.027 -0.829 1.00 94.88 171 GLU A O 1
ATOM 1363 N N . ALA A 1 172 ? -22.514 -3.619 -0.656 1.00 93.38 172 ALA A N 1
ATOM 1364 C CA . ALA A 1 172 ? -23.447 -2.982 -1.571 1.00 93.38 172 ALA A CA 1
ATOM 1365 C C . ALA A 1 172 ? -23.977 -1.672 -0.981 1.00 93.38 172 ALA A C 1
ATOM 1367 O O . ALA A 1 172 ? -23.925 -0.640 -1.654 1.00 93.38 172 ALA A O 1
ATOM 1368 N N . LYS A 1 173 ? -24.423 -1.682 0.282 1.00 94.62 173 LYS A N 1
ATOM 1369 C CA . LYS A 1 173 ? -24.866 -0.456 0.966 1.00 94.62 173 LYS A CA 1
ATOM 1370 C C . LYS A 1 173 ? -23.719 0.522 1.165 1.00 94.62 173 LYS A C 1
ATOM 1372 O O . LYS A 1 173 ? -23.874 1.707 0.886 1.00 94.62 173 LYS A O 1
ATOM 1377 N N . PHE A 1 174 ? -22.549 0.041 1.578 1.00 94.12 174 PHE A N 1
ATOM 1378 C CA . PHE A 1 174 ? -21.385 0.899 1.784 1.00 94.12 174 PHE A CA 1
ATOM 1379 C C . PHE A 1 174 ? -20.996 1.641 0.496 1.00 94.12 174 PHE A C 1
ATOM 1381 O O . PHE A 1 174 ? -20.804 2.856 0.512 1.00 94.12 174 PHE A O 1
ATOM 1388 N N . SER A 1 175 ? -20.991 0.943 -0.643 1.00 93.25 175 SER A N 1
ATOM 1389 C CA . SER A 1 175 ? -20.649 1.525 -1.951 1.00 93.25 175 SER A CA 1
ATOM 1390 C C . SER A 1 175 ? -21.690 2.524 -2.485 1.00 93.25 175 SER A C 1
ATOM 1392 O O . SER A 1 175 ? -21.386 3.295 -3.399 1.00 93.25 175 SER A O 1
ATOM 1394 N N . GLN A 1 176 ? -22.915 2.521 -1.943 1.00 93.25 176 GLN A N 1
ATOM 1395 C CA . GLN A 1 176 ? -23.938 3.538 -2.226 1.00 93.25 176 GLN A CA 1
ATOM 1396 C C . GLN A 1 176 ? -23.739 4.811 -1.393 1.00 93.25 176 GLN A C 1
ATOM 1398 O O . GLN A 1 176 ? -24.113 5.893 -1.841 1.00 93.25 176 GLN A O 1
ATOM 1403 N N . LEU A 1 177 ? -23.149 4.689 -0.201 1.00 91.81 177 LEU A N 1
ATOM 1404 C CA . LEU A 1 177 ? -22.995 5.783 0.761 1.00 91.81 177 LEU A CA 1
ATOM 1405 C C . LEU A 1 177 ? -21.678 6.552 0.602 1.00 91.81 177 LEU A C 1
ATOM 1407 O O . LEU A 1 177 ? -21.615 7.728 0.954 1.00 91.81 177 LEU A O 1
ATOM 1411 N N . THR A 1 178 ? -20.626 5.916 0.081 1.00 89.50 178 THR A N 1
ATOM 1412 C CA . THR A 1 178 ? -19.305 6.540 -0.095 1.00 89.50 178 THR A CA 1
ATOM 1413 C C . THR A 1 178 ? -18.583 6.032 -1.344 1.00 89.50 178 THR A C 1
ATOM 1415 O O . THR A 1 178 ? -18.819 4.926 -1.831 1.00 89.50 178 THR A O 1
ATOM 1418 N N . ARG A 1 179 ? -17.671 6.853 -1.883 1.00 87.38 179 ARG A N 1
ATOM 1419 C CA . ARG A 1 179 ? -16.769 6.493 -2.994 1.00 87.38 179 ARG A CA 1
ATOM 1420 C C . ARG A 1 179 ? -15.343 6.207 -2.519 1.00 87.38 179 ARG A C 1
ATOM 1422 O O . ARG A 1 179 ? -14.396 6.274 -3.309 1.00 87.38 179 ARG A O 1
ATOM 1429 N N . ARG A 1 180 ? -15.159 5.950 -1.226 1.00 90.81 180 ARG A N 1
ATOM 1430 C CA . ARG A 1 180 ? -13.857 5.919 -0.559 1.00 90.81 180 ARG A CA 1
ATOM 1431 C C . ARG A 1 180 ? -13.608 4.616 0.177 1.00 90.81 180 ARG A C 1
ATOM 1433 O O . ARG A 1 180 ? -14.522 3.881 0.516 1.00 90.81 180 ARG A O 1
ATOM 1440 N N . ALA A 1 181 ? -12.327 4.303 0.359 1.00 93.44 181 ALA A N 1
ATOM 1441 C CA . ALA A 1 181 ? -11.903 3.042 0.948 1.00 93.44 181 ALA A CA 1
ATOM 1442 C C . ALA A 1 181 ? -12.167 3.003 2.455 1.00 93.44 181 ALA A C 1
ATOM 1444 O O . ALA A 1 181 ? -12.184 4.042 3.119 1.00 93.44 181 ALA A O 1
ATOM 1445 N N . LEU A 1 182 ? -12.310 1.791 2.976 1.00 96.50 182 LEU A N 1
ATOM 1446 C CA . LEU A 1 182 ? -12.442 1.481 4.390 1.00 96.50 182 LEU A CA 1
ATOM 1447 C C . LEU A 1 182 ? -11.182 0.750 4.860 1.00 96.50 182 LEU A C 1
ATOM 1449 O O . LEU A 1 182 ? -10.808 -0.283 4.315 1.00 96.50 182 LEU A O 1
ATOM 1453 N N . LEU A 1 183 ? -10.536 1.267 5.896 1.00 97.75 183 LEU A N 1
ATOM 1454 C CA . LEU A 1 1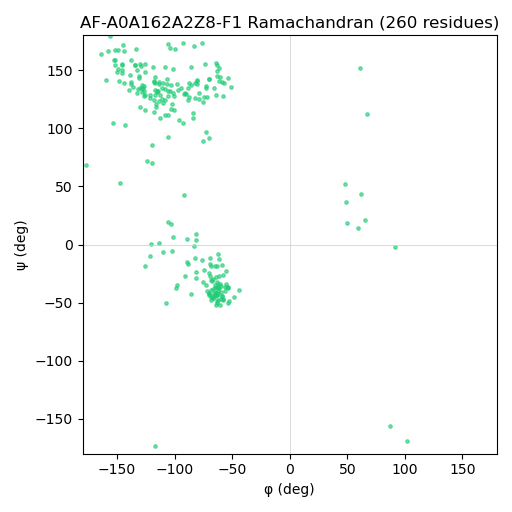83 ? -9.435 0.620 6.595 1.00 97.75 183 LEU A CA 1
ATOM 1455 C C . LEU A 1 183 ? -9.904 0.298 8.011 1.00 97.75 183 LEU A C 1
ATOM 1457 O O . LEU A 1 183 ? -10.283 1.200 8.752 1.00 97.75 183 LEU A O 1
ATOM 1461 N N . VAL A 1 184 ? -9.839 -0.968 8.411 1.00 98.44 184 VAL A N 1
ATOM 1462 C CA . VAL A 1 184 ? -10.043 -1.368 9.814 1.00 98.44 184 VAL A CA 1
ATOM 1463 C C . VAL A 1 184 ? -8.693 -1.672 10.440 1.00 98.44 184 VAL A C 1
ATOM 1465 O O . VAL A 1 184 ? -7.853 -2.285 9.785 1.00 98.44 184 VAL A O 1
ATOM 1468 N N . THR A 1 185 ? -8.448 -1.237 11.675 1.00 98.69 185 THR A N 1
ATOM 1469 C CA . THR A 1 185 ? -7.153 -1.424 12.342 1.00 98.69 185 THR A CA 1
ATOM 1470 C C . THR A 1 185 ? -7.274 -1.647 13.846 1.00 98.69 185 THR A C 1
ATOM 1472 O O . THR A 1 185 ? -8.195 -1.146 14.487 1.00 98.69 185 THR A O 1
ATOM 1475 N N . SER A 1 186 ? -6.336 -2.395 14.417 1.00 98.25 186 SER A N 1
ATOM 1476 C CA . SER A 1 186 ? -6.180 -2.590 15.858 1.00 98.25 186 SER A CA 1
ATOM 1477 C C . SER A 1 186 ? -4.695 -2.677 16.233 1.00 98.25 186 SER A C 1
ATOM 1479 O O . SER A 1 186 ? -3.814 -2.812 15.375 1.00 98.25 186 SER A O 1
ATOM 1481 N N . VAL A 1 187 ? -4.425 -2.578 17.531 1.00 97.50 187 VAL A N 1
ATOM 1482 C CA . VAL A 1 187 ? -3.125 -2.846 18.156 1.00 97.50 187 VAL A CA 1
ATOM 1483 C C . VAL A 1 187 ? -3.349 -3.788 19.331 1.00 97.50 187 VAL A C 1
ATOM 1485 O O . VAL A 1 187 ? -4.432 -3.800 19.910 1.00 97.50 187 VAL A O 1
ATOM 1488 N N . GLU A 1 188 ? -2.319 -4.539 19.698 1.00 94.38 188 GLU A N 1
ATOM 1489 C CA . GLU A 1 188 ? -2.346 -5.483 20.815 1.00 94.38 188 GLU A CA 1
ATOM 1490 C C . GLU A 1 188 ? -1.367 -5.013 21.894 1.00 94.38 188 GLU A C 1
ATOM 1492 O O . GLU A 1 188 ? -0.220 -4.677 21.592 1.00 94.38 188 GLU A O 1
ATOM 1497 N N . ALA A 1 189 ? -1.792 -4.988 23.159 1.00 90.50 189 ALA A N 1
ATOM 1498 C CA . ALA A 1 189 ? -0.946 -4.507 24.258 1.00 90.50 189 ALA A CA 1
ATOM 1499 C C . ALA A 1 189 ? 0.318 -5.372 24.444 1.00 90.50 189 ALA A C 1
ATOM 1501 O O . ALA A 1 189 ? 1.388 -4.867 24.782 1.00 90.50 189 ALA A O 1
ATOM 1502 N N . GLN A 1 190 ? 0.188 -6.672 24.184 1.00 93.19 190 GLN A N 1
ATOM 1503 C CA . GLN A 1 190 ? 1.222 -7.697 24.287 1.00 93.19 190 GLN A CA 1
ATOM 1504 C C . GLN A 1 190 ? 2.155 -7.772 23.067 1.00 93.19 190 GLN A C 1
ATOM 1506 O O . GLN A 1 190 ? 3.199 -8.416 23.147 1.00 93.19 190 GLN A O 1
ATOM 1511 N N . GLU A 1 191 ? 1.829 -7.096 21.959 1.00 93.44 191 GLU A N 1
ATOM 1512 C CA . GLU A 1 191 ? 2.671 -7.026 20.756 1.00 93.44 191 GLU A CA 1
ATOM 1513 C C . GLU A 1 191 ? 3.057 -5.562 20.470 1.00 93.44 191 GLU A C 1
ATOM 1515 O O . GLU A 1 191 ? 2.577 -4.947 19.509 1.00 93.44 191 GLU A O 1
ATOM 1520 N N . PRO A 1 192 ? 3.924 -4.954 21.308 1.00 92.62 192 PRO A N 1
ATOM 1521 C CA . PRO A 1 192 ? 4.313 -3.565 21.134 1.00 92.62 192 PRO A CA 1
ATOM 1522 C C . PRO A 1 192 ? 4.983 -3.365 19.775 1.00 92.62 192 PRO A C 1
ATOM 1524 O O . PRO A 1 192 ? 5.752 -4.199 19.300 1.00 92.62 192 PRO A O 1
ATOM 1527 N N . LYS A 1 193 ? 4.726 -2.204 19.168 1.00 96.19 193 LYS A N 1
ATOM 1528 C CA . LYS A 1 193 ? 5.182 -1.856 17.814 1.00 96.19 193 LYS A CA 1
ATOM 1529 C C . LYS A 1 193 ? 4.582 -2.713 16.695 1.00 96.19 193 LYS A C 1
ATOM 1531 O O . LYS A 1 193 ? 5.137 -2.724 15.599 1.00 96.19 193 LYS A O 1
ATOM 1536 N N . SER A 1 194 ? 3.445 -3.363 16.926 1.00 97.19 194 SER A N 1
ATOM 1537 C CA . SER A 1 194 ? 2.674 -4.044 15.884 1.00 97.19 194 SER A CA 1
ATOM 1538 C C . SER A 1 194 ? 1.325 -3.367 15.659 1.00 97.19 194 SER A C 1
ATOM 1540 O O . SER A 1 194 ? 0.648 -2.959 16.599 1.00 97.19 194 SER A O 1
ATOM 1542 N N . VAL A 1 195 ? 0.943 -3.244 14.391 1.00 97.94 195 VAL A N 1
ATOM 1543 C CA . VAL A 1 195 ? -0.354 -2.732 13.942 1.00 97.94 195 VAL A CA 1
ATOM 1544 C C . VAL A 1 195 ? -0.976 -3.771 13.020 1.00 97.94 195 VAL A C 1
ATOM 1546 O O . VAL A 1 195 ? -0.338 -4.203 12.057 1.00 97.94 195 VAL A O 1
ATOM 1549 N N . TYR A 1 196 ? -2.224 -4.144 13.285 1.00 98.06 196 TYR A N 1
ATOM 1550 C CA . TYR A 1 196 ? -2.994 -5.065 12.450 1.00 98.06 196 TYR A CA 1
ATOM 1551 C C . TYR A 1 196 ? -4.047 -4.285 11.690 1.00 98.06 196 TYR A C 1
ATOM 1553 O O . TYR A 1 196 ? -4.623 -3.328 12.219 1.00 98.06 196 TYR A O 1
ATOM 1561 N N . PHE A 1 197 ? -4.297 -4.664 10.441 1.00 98.38 197 PHE A N 1
ATOM 1562 C CA . PHE A 1 197 ? -5.312 -3.996 9.641 1.00 98.38 197 PHE A CA 1
ATOM 1563 C C . PHE A 1 197 ? -5.834 -4.857 8.491 1.00 98.38 197 PHE A C 1
ATOM 1565 O O . PHE A 1 197 ? -5.231 -5.863 8.120 1.00 98.38 197 PHE A O 1
ATOM 1572 N N . ARG A 1 198 ? -6.946 -4.424 7.901 1.00 98.00 198 ARG A N 1
ATOM 1573 C CA . ARG A 1 198 ? -7.434 -4.852 6.580 1.00 98.00 198 ARG A CA 1
ATOM 1574 C C . ARG A 1 198 ? -7.863 -3.620 5.789 1.00 98.00 198 ARG A C 1
ATOM 1576 O O . ARG A 1 198 ? -8.180 -2.586 6.384 1.00 98.00 198 ARG A O 1
ATOM 1583 N N . TYR A 1 199 ? -7.833 -3.714 4.462 1.00 96.44 199 TYR A N 1
ATOM 1584 C CA . TYR A 1 199 ? -8.120 -2.595 3.564 1.00 96.44 199 TYR A CA 1
ATOM 1585 C C . TYR A 1 199 ? -9.142 -2.994 2.503 1.00 96.44 199 TYR A C 1
ATOM 1587 O O . TYR A 1 199 ? -8.891 -3.865 1.669 1.00 96.44 199 TYR A O 1
ATOM 1595 N N . PHE A 1 200 ? -10.280 -2.314 2.518 1.00 95.94 200 PHE A N 1
ATOM 1596 C CA . PHE A 1 200 ? -11.425 -2.578 1.664 1.00 95.94 200 PHE A CA 1
ATOM 1597 C C . PHE A 1 200 ? -11.663 -1.420 0.711 1.00 95.94 200 PHE A C 1
ATOM 1599 O O . PHE A 1 200 ? -11.671 -0.252 1.105 1.00 95.94 200 PHE A O 1
ATOM 1606 N N . ALA A 1 201 ? -11.854 -1.741 -0.562 1.00 91.31 201 ALA A N 1
ATOM 1607 C CA . ALA A 1 201 ? -11.964 -0.739 -1.608 1.00 91.31 201 ALA A CA 1
ATOM 1608 C C . ALA A 1 201 ? -12.917 -1.185 -2.736 1.00 91.31 201 ALA A C 1
ATOM 1610 O O . ALA A 1 201 ? -12.535 -1.150 -3.910 1.00 91.31 201 ALA A O 1
ATOM 1611 N N . PRO A 1 202 ? -14.158 -1.595 -2.400 1.00 89.88 202 PRO A N 1
ATOM 1612 C CA . PRO A 1 202 ? -15.103 -2.184 -3.354 1.00 89.88 202 PRO A CA 1
ATOM 1613 C C . PRO A 1 202 ? -15.376 -1.297 -4.572 1.00 89.88 202 PRO A C 1
ATOM 1615 O O . PRO A 1 202 ? -15.468 -1.781 -5.699 1.00 89.88 202 PRO A O 1
ATOM 1618 N N . GLN A 1 203 ? -15.367 0.022 -4.385 1.00 84.25 203 GLN A N 1
ATOM 1619 C CA . GLN A 1 203 ? -15.502 1.008 -5.457 1.00 84.25 203 GLN A CA 1
ATOM 1620 C C . GLN A 1 203 ? -14.391 0.958 -6.526 1.00 84.25 203 GLN A C 1
ATOM 1622 O O . GLN A 1 203 ? -14.531 1.586 -7.573 1.00 84.25 203 GLN A O 1
ATOM 1627 N N . TYR A 1 204 ? -13.290 0.242 -6.279 1.00 77.56 204 TYR A N 1
ATOM 1628 C CA . TYR A 1 204 ? -12.194 0.028 -7.230 1.00 77.56 204 TYR A CA 1
ATOM 1629 C C . TYR A 1 204 ? -12.193 -1.395 -7.817 1.00 77.56 204 TYR A C 1
ATOM 1631 O O . TYR A 1 204 ? -11.179 -1.855 -8.342 1.00 77.56 204 TYR A O 1
ATOM 1639 N N . GLY A 1 205 ? -13.330 -2.097 -7.745 1.00 76.88 205 GLY A N 1
ATOM 1640 C CA . GLY A 1 205 ? -13.577 -3.367 -8.436 1.00 76.88 205 GLY A CA 1
ATOM 1641 C C . GLY A 1 205 ? -13.231 -4.625 -7.637 1.00 76.88 205 GLY A C 1
ATOM 1642 O O . GLY A 1 205 ? -13.445 -5.731 -8.128 1.00 76.88 205 GLY A O 1
ATOM 1643 N N . LYS A 1 206 ? -12.705 -4.486 -6.415 1.00 84.81 206 LYS A N 1
ATOM 1644 C CA . LYS A 1 206 ? -12.487 -5.598 -5.480 1.00 84.81 206 LYS A CA 1
ATOM 1645 C C . LYS A 1 206 ? -12.851 -5.171 -4.068 1.00 84.81 206 LYS A C 1
ATOM 1647 O O . LYS A 1 206 ? -12.376 -4.136 -3.610 1.00 84.81 206 LYS A O 1
ATOM 1652 N N . LYS A 1 207 ? -13.615 -6.011 -3.363 1.00 92.62 207 LYS A N 1
ATOM 1653 C CA . LYS A 1 207 ? -13.999 -5.767 -1.968 1.00 92.62 207 LYS A CA 1
ATOM 1654 C C . LYS A 1 207 ? -12.791 -5.482 -1.080 1.00 92.62 207 LYS A C 1
ATOM 1656 O O . LYS A 1 207 ? -12.793 -4.496 -0.355 1.00 92.62 207 LYS A O 1
ATOM 1661 N N . GLU A 1 208 ? -11.757 -6.317 -1.164 1.00 93.81 208 GLU A N 1
ATOM 1662 C CA . GLU A 1 208 ? -10.556 -6.242 -0.329 1.00 93.81 208 GLU A CA 1
ATOM 1663 C C . GLU A 1 208 ? -9.280 -6.257 -1.181 1.00 93.81 208 GLU A C 1
ATOM 1665 O O . GLU A 1 208 ? -9.140 -7.071 -2.100 1.00 93.81 208 GLU A O 1
ATOM 1670 N N . ASP A 1 209 ? -8.337 -5.368 -0.858 1.00 89.62 209 ASP A N 1
ATOM 1671 C CA . ASP A 1 209 ? -6.973 -5.429 -1.385 1.00 89.62 209 ASP A CA 1
ATOM 1672 C C . ASP A 1 209 ? -6.130 -6.333 -0.469 1.00 89.62 209 ASP A C 1
ATOM 1674 O O . ASP A 1 209 ? -6.119 -6.122 0.746 1.00 89.62 209 ASP A O 1
ATOM 1678 N N . PRO A 1 210 ? -5.428 -7.355 -0.991 1.00 87.56 210 PRO A N 1
ATOM 1679 C CA . PRO A 1 210 ? -4.647 -8.260 -0.155 1.00 87.56 210 PRO A CA 1
ATOM 1680 C C . PRO A 1 210 ? -3.432 -7.607 0.519 1.00 87.56 210 PRO A C 1
ATOM 1682 O O . PRO A 1 210 ? -3.052 -8.040 1.607 1.00 87.56 210 PRO A O 1
ATOM 1685 N N . ALA A 1 211 ? -2.811 -6.603 -0.110 1.00 88.75 211 ALA A N 1
ATOM 1686 C CA . ALA A 1 211 ? -1.552 -6.023 0.360 1.00 88.75 211 ALA A CA 1
ATOM 1687 C C . ALA A 1 211 ? -1.383 -4.561 -0.096 1.00 88.75 211 ALA A C 1
ATOM 1689 O O . ALA A 1 211 ? -1.014 -4.275 -1.242 1.00 88.75 211 ALA A O 1
ATOM 1690 N N . THR A 1 212 ? -1.581 -3.636 0.842 1.00 91.25 212 THR A N 1
ATOM 1691 C CA . THR A 1 212 ? -1.837 -2.215 0.601 1.00 91.25 212 THR A CA 1
ATOM 1692 C C . THR A 1 212 ? -0.760 -1.332 1.231 1.00 91.25 212 THR A C 1
ATOM 1694 O O . THR A 1 212 ? -0.923 -0.778 2.314 1.00 91.25 212 THR A O 1
ATOM 1697 N N . GLY A 1 213 ? 0.348 -1.107 0.522 1.00 89.12 213 GLY A N 1
ATOM 1698 C CA . GLY A 1 213 ? 1.427 -0.236 1.021 1.00 89.12 213 GLY A CA 1
ATOM 1699 C C . GLY A 1 213 ? 1.005 1.225 1.268 1.00 89.12 213 GLY A C 1
ATOM 1700 O O . GLY A 1 213 ? 1.564 1.892 2.138 1.00 89.12 213 GLY A O 1
ATOM 1701 N N . SER A 1 214 ? -0.007 1.726 0.549 1.00 90.19 214 SER A N 1
ATOM 1702 C CA . SER A 1 214 ? -0.577 3.071 0.751 1.00 90.19 214 SER A CA 1
ATOM 1703 C C . SER A 1 214 ? -1.350 3.220 2.066 1.00 90.19 214 SER A C 1
ATOM 1705 O O . SER A 1 214 ? -1.648 4.346 2.459 1.00 90.19 214 SER A O 1
ATOM 1707 N N . ALA A 1 215 ? -1.643 2.124 2.774 1.00 94.81 215 ALA A N 1
ATOM 1708 C CA . ALA A 1 215 ? -2.210 2.181 4.115 1.00 94.81 215 ALA A CA 1
ATOM 1709 C C . ALA A 1 215 ? -1.190 2.688 5.147 1.00 94.81 215 ALA A C 1
ATOM 1711 O O . ALA A 1 215 ? -1.583 3.256 6.160 1.00 94.81 215 ALA A O 1
ATOM 1712 N N . GLY A 1 216 ? 0.117 2.548 4.897 1.00 96.50 216 GLY A N 1
ATOM 1713 C CA . GLY A 1 216 ? 1.160 2.926 5.853 1.00 96.50 216 GLY A CA 1
ATOM 1714 C C . GLY A 1 216 ? 1.075 4.370 6.371 1.00 96.50 216 GLY A C 1
ATOM 1715 O O . GLY A 1 216 ? 1.047 4.546 7.589 1.00 96.50 216 GLY A O 1
ATOM 1716 N N . PRO A 1 217 ? 0.959 5.405 5.513 1.00 96.88 217 PRO A N 1
ATOM 1717 C CA . PRO A 1 217 ? 0.751 6.778 5.977 1.00 96.88 217 PRO A CA 1
ATOM 1718 C C . PRO A 1 217 ? -0.528 6.970 6.799 1.00 96.88 217 PRO A C 1
ATOM 1720 O O . PRO A 1 217 ? -0.516 7.729 7.767 1.00 96.88 217 PRO A O 1
ATOM 1723 N N . LEU A 1 218 ? -1.609 6.255 6.460 1.00 97.50 218 LEU A N 1
ATOM 1724 C CA . LEU A 1 218 ? -2.866 6.294 7.215 1.00 97.50 218 LEU A CA 1
ATOM 1725 C C . LEU A 1 218 ? -2.684 5.684 8.606 1.00 97.50 218 LEU A C 1
ATOM 1727 O O . LEU A 1 218 ? -3.088 6.292 9.590 1.00 97.50 218 LEU A O 1
ATOM 1731 N N . LEU A 1 219 ? -2.031 4.522 8.700 1.00 97.88 219 LEU A N 1
ATOM 1732 C CA . LEU A 1 219 ? -1.731 3.854 9.969 1.00 97.88 219 LEU A CA 1
ATOM 1733 C C . LEU A 1 219 ? -0.808 4.712 10.843 1.00 97.88 219 LEU A C 1
ATOM 1735 O O . LEU A 1 219 ? -1.073 4.871 12.035 1.00 97.88 219 LEU A O 1
ATOM 1739 N N . ALA A 1 220 ? 0.228 5.311 10.244 1.00 97.75 220 ALA A N 1
ATOM 1740 C CA . ALA A 1 220 ? 1.159 6.197 10.935 1.00 97.75 220 ALA A CA 1
ATOM 1741 C C . ALA A 1 220 ? 0.442 7.388 11.588 1.00 97.75 220 ALA A C 1
ATOM 1743 O O . ALA A 1 220 ? 0.651 7.670 12.771 1.00 97.75 220 ALA A O 1
ATOM 1744 N N . ALA A 1 221 ? -0.443 8.045 10.833 1.00 96.94 221 ALA A N 1
ATOM 1745 C CA . ALA A 1 221 ? -1.233 9.176 11.308 1.00 96.94 221 ALA A CA 1
ATOM 1746 C C . ALA A 1 221 ? -2.330 8.759 12.303 1.00 96.94 221 ALA A C 1
ATOM 1748 O O . ALA A 1 221 ? -2.570 9.445 13.302 1.00 96.94 221 ALA A O 1
ATOM 1749 N N . PHE A 1 222 ? -3.002 7.631 12.059 1.00 97.69 222 PHE A N 1
ATOM 1750 C CA . PHE A 1 222 ? -4.121 7.170 12.878 1.00 97.69 222 PHE A CA 1
ATOM 1751 C C . PHE A 1 222 ? -3.670 6.855 14.301 1.00 97.69 222 PHE A C 1
ATOM 1753 O O . PHE A 1 222 ? -4.221 7.426 15.249 1.00 97.69 222 PHE A O 1
ATOM 1760 N N . TRP A 1 223 ? -2.622 6.034 14.414 1.00 97.31 223 TRP A N 1
ATOM 1761 C CA . TRP A 1 223 ? -2.030 5.579 15.672 1.00 97.31 223 TRP A CA 1
ATOM 1762 C C . TRP A 1 223 ? -1.036 6.566 16.281 1.00 97.31 223 TRP A C 1
ATOM 1764 O O . TRP A 1 223 ? -0.504 6.295 17.354 1.00 97.31 223 TRP A O 1
ATOM 1774 N N . ARG A 1 224 ? -0.793 7.709 15.620 1.00 96.00 224 ARG A N 1
ATOM 1775 C CA . ARG A 1 224 ? 0.175 8.732 16.049 1.00 96.00 224 ARG A CA 1
ATOM 1776 C C . ARG A 1 224 ? 1.515 8.094 16.407 1.00 96.00 224 ARG A C 1
ATOM 1778 O O . ARG A 1 224 ? 2.033 8.292 17.507 1.00 96.00 224 ARG A O 1
ATOM 1785 N N . LEU A 1 225 ? 2.036 7.283 15.485 1.00 96.50 225 LEU A N 1
ATOM 1786 C CA . LEU A 1 225 ? 3.272 6.548 15.725 1.00 96.50 225 LEU A CA 1
ATOM 1787 C C . LEU A 1 225 ? 4.377 7.526 16.164 1.00 96.50 225 LEU A C 1
ATOM 1789 O O . LEU A 1 225 ? 4.428 8.651 15.665 1.00 96.50 225 LEU A O 1
ATOM 1793 N N . PRO A 1 226 ? 5.272 7.151 17.083 1.00 96.38 226 PRO A N 1
ATOM 1794 C CA . PRO A 1 226 ? 6.408 7.989 17.430 1.00 96.38 226 PRO A CA 1
ATOM 1795 C C . PRO A 1 226 ? 7.334 8.222 16.230 1.00 96.38 226 PRO A C 1
ATOM 1797 O O . PRO A 1 226 ? 7.613 7.312 15.446 1.00 96.38 226 PRO A O 1
ATOM 1800 N N . VAL A 1 227 ? 7.844 9.448 16.115 1.00 96.44 227 VAL A N 1
ATOM 1801 C CA . VAL A 1 227 ? 8.821 9.833 15.087 1.00 96.44 227 VAL A CA 1
ATOM 1802 C C . VAL A 1 227 ? 10.059 8.934 15.170 1.00 96.44 227 VAL A C 1
ATOM 1804 O O . VAL A 1 227 ? 10.549 8.632 16.257 1.00 96.44 227 VAL A O 1
ATOM 1807 N N . ASN A 1 228 ? 10.574 8.522 14.010 1.00 95.56 228 ASN A N 1
ATOM 1808 C CA . ASN A 1 228 ? 11.752 7.666 13.837 1.00 95.56 228 ASN A CA 1
ATOM 1809 C C . ASN A 1 228 ? 11.665 6.279 14.501 1.00 95.56 228 ASN A C 1
ATOM 1811 O O . ASN A 1 228 ? 12.678 5.585 14.593 1.00 95.56 228 ASN A O 1
ATOM 1815 N N . GLN A 1 229 ? 10.478 5.837 14.926 1.00 97.19 229 GLN A N 1
ATOM 1816 C CA . GLN A 1 229 ? 10.267 4.468 15.387 1.00 97.19 229 GLN A CA 1
ATOM 1817 C C . GLN A 1 229 ? 9.666 3.602 14.282 1.00 97.19 229 GLN A C 1
ATOM 1819 O O . GLN A 1 229 ? 8.774 4.026 13.550 1.00 97.19 229 GLN A O 1
ATOM 1824 N N . ILE A 1 230 ? 10.180 2.378 14.168 1.00 97.69 230 ILE A N 1
ATOM 1825 C CA . ILE A 1 230 ? 9.710 1.382 13.207 1.00 97.69 230 ILE A CA 1
ATOM 1826 C C . ILE A 1 230 ? 8.607 0.549 13.861 1.00 97.69 230 ILE A C 1
ATOM 1828 O O . ILE A 1 230 ? 8.798 0.021 14.957 1.00 97.69 230 ILE A O 1
ATOM 1832 N N . TYR A 1 231 ? 7.482 0.429 13.163 1.00 98.19 231 TYR A N 1
ATOM 1833 C CA . TYR A 1 231 ? 6.339 -0.401 13.519 1.00 98.19 231 TYR A CA 1
ATOM 1834 C C . TYR A 1 231 ? 6.137 -1.479 12.464 1.00 98.19 231 TYR A C 1
ATOM 1836 O O . TYR A 1 231 ? 6.253 -1.221 11.267 1.00 98.19 231 TYR A O 1
ATOM 1844 N N . ASN A 1 232 ? 5.818 -2.684 12.914 1.00 97.31 232 ASN A N 1
ATOM 1845 C CA . ASN A 1 232 ? 5.388 -3.785 12.073 1.00 97.31 232 ASN A CA 1
ATOM 1846 C C . ASN A 1 232 ? 3.918 -3.585 11.701 1.00 97.31 232 ASN A C 1
ATOM 1848 O O . ASN A 1 232 ? 3.082 -3.348 12.571 1.00 97.31 232 ASN A O 1
ATOM 1852 N N . CYS A 1 233 ? 3.596 -3.699 10.420 1.00 96.94 233 CYS A N 1
ATOM 1853 C CA . CYS A 1 233 ? 2.232 -3.638 9.920 1.00 96.94 233 CYS A CA 1
ATOM 1854 C C . CYS A 1 233 ? 1.866 -4.984 9.301 1.00 96.94 233 CYS A C 1
ATOM 1856 O O . CYS A 1 233 ? 2.479 -5.415 8.323 1.00 96.94 233 CYS A O 1
ATOM 1858 N N . TYR A 1 234 ? 0.853 -5.624 9.876 1.00 96.12 234 TYR A N 1
ATOM 1859 C CA . TYR A 1 234 ? 0.318 -6.901 9.427 1.00 96.12 234 TYR A CA 1
ATOM 1860 C C . TYR A 1 234 ? -1.050 -6.673 8.794 1.00 96.12 234 TYR A C 1
ATOM 1862 O O . TYR A 1 234 ? -2.017 -6.332 9.479 1.00 96.12 234 TYR A O 1
ATOM 1870 N N . GLN A 1 235 ? -1.136 -6.871 7.483 1.00 95.94 235 GLN A N 1
ATOM 1871 C CA . GLN A 1 235 ? -2.416 -6.891 6.793 1.00 95.94 235 GLN A CA 1
ATOM 1872 C C . GLN A 1 235 ? -3.005 -8.289 6.904 1.00 95.94 235 GLN A C 1
ATOM 1874 O O . GLN A 1 235 ? -2.461 -9.237 6.343 1.00 95.94 235 GLN A O 1
ATOM 1879 N N . LEU A 1 236 ? -4.111 -8.424 7.624 1.00 95.44 236 LEU A N 1
ATOM 1880 C CA . LEU A 1 236 ? -4.755 -9.707 7.907 1.00 95.44 236 LEU A CA 1
ATOM 1881 C C . LEU A 1 236 ? -5.821 -10.047 6.860 1.00 95.44 236 LEU A C 1
ATOM 1883 O O . LEU A 1 236 ? -6.922 -10.475 7.192 1.00 95.44 236 LEU A O 1
ATOM 1887 N N . SER A 1 237 ? -5.495 -9.795 5.593 1.00 93.06 237 SER A N 1
ATOM 1888 C CA . SER A 1 237 ? -6.316 -10.193 4.451 1.00 93.06 237 SER A CA 1
ATOM 1889 C C . SER A 1 237 ? -6.176 -11.694 4.181 1.00 93.06 237 SER A C 1
ATOM 1891 O O . SER A 1 237 ? -5.301 -12.362 4.735 1.00 93.06 237 SER A O 1
ATOM 1893 N N . SER A 1 238 ? -6.970 -12.225 3.249 1.00 85.62 238 SER A N 1
ATOM 1894 C CA . SER A 1 238 ? -6.892 -13.636 2.835 1.00 85.62 238 SER A CA 1
ATOM 1895 C C . SER A 1 238 ? -5.520 -14.075 2.305 1.00 85.62 238 SER A C 1
ATOM 1897 O O . SER A 1 238 ? -5.189 -15.254 2.393 1.00 85.62 238 SER A O 1
ATOM 1899 N N . LYS A 1 239 ? -4.717 -13.149 1.762 1.00 84.50 239 LYS A N 1
ATOM 1900 C CA . LYS A 1 239 ? -3.350 -13.434 1.290 1.00 84.50 239 LYS A CA 1
ATOM 1901 C C . LYS A 1 239 ? -2.264 -12.969 2.247 1.00 84.50 239 LYS A C 1
ATOM 1903 O O . LYS A 1 239 ? -1.103 -13.239 1.972 1.00 84.50 239 LYS A O 1
ATOM 1908 N N . GLY A 1 240 ? -2.618 -12.276 3.329 1.00 87.44 240 GLY A N 1
ATOM 1909 C CA . GLY A 1 240 ? -1.671 -11.678 4.261 1.00 87.44 240 GLY A CA 1
ATOM 1910 C C . GLY A 1 240 ? -0.748 -10.631 3.621 1.00 87.44 240 GLY A C 1
ATOM 1911 O O . GLY A 1 240 ? -0.402 -10.688 2.443 1.00 87.44 240 GLY A O 1
ATOM 1912 N N . ALA A 1 241 ? -0.281 -9.670 4.406 1.00 92.19 241 ALA A N 1
ATOM 1913 C CA . ALA A 1 241 ? 0.876 -8.868 4.022 1.00 92.19 241 ALA A CA 1
ATOM 1914 C C . ALA A 1 241 ? 1.660 -8.432 5.252 1.00 92.19 241 ALA A C 1
ATOM 1916 O O . ALA A 1 241 ? 1.096 -8.230 6.328 1.00 92.19 241 ALA A O 1
ATOM 1917 N N . TYR A 1 242 ? 2.960 -8.247 5.063 1.00 93.81 242 TYR A N 1
ATOM 1918 C CA . TYR A 1 242 ? 3.852 -7.698 6.067 1.00 93.81 242 TYR A CA 1
ATOM 1919 C C . TYR A 1 242 ? 4.739 -6.618 5.460 1.00 93.81 242 TYR A C 1
ATOM 1921 O O . TYR A 1 242 ? 5.404 -6.815 4.438 1.00 93.81 242 TYR A O 1
ATOM 1929 N N . TYR A 1 243 ? 4.784 -5.480 6.134 1.00 95.56 243 TYR A N 1
ATOM 1930 C CA . TYR A 1 243 ? 5.761 -4.430 5.894 1.00 95.56 243 TYR A CA 1
ATOM 1931 C C . TYR A 1 243 ? 6.000 -3.664 7.186 1.00 95.56 243 TYR A C 1
ATOM 1933 O O . TYR A 1 243 ? 5.247 -3.792 8.151 1.00 95.56 243 TYR A O 1
ATOM 1941 N N . GLN A 1 244 ? 7.049 -2.853 7.209 1.00 97.06 244 GLN A N 1
ATOM 1942 C CA . GLN A 1 244 ? 7.292 -1.960 8.334 1.00 97.06 244 GLN A CA 1
ATOM 1943 C C . GLN A 1 244 ? 7.010 -0.519 7.935 1.00 97.06 244 GLN A C 1
ATOM 1945 O O . GLN A 1 244 ? 7.129 -0.146 6.765 1.00 97.06 244 GLN A O 1
ATOM 1950 N N . VAL A 1 245 ? 6.647 0.296 8.916 1.00 98.00 245 VAL A N 1
ATOM 1951 C CA . VAL A 1 245 ? 6.395 1.724 8.752 1.00 98.00 245 VAL A CA 1
ATOM 1952 C C . VAL A 1 245 ? 7.209 2.492 9.772 1.00 98.00 245 VAL A C 1
ATOM 1954 O O . VAL A 1 245 ? 7.229 2.156 10.952 1.00 98.00 245 VAL A O 1
ATOM 1957 N N . SER A 1 246 ? 7.861 3.552 9.321 1.00 97.88 246 SER A N 1
ATOM 1958 C CA . SER A 1 246 ? 8.346 4.620 10.189 1.00 97.88 246 SER A CA 1
ATOM 1959 C C . SER A 1 246 ? 7.979 5.956 9.566 1.00 97.88 246 SER A C 1
ATOM 1961 O O . SER A 1 246 ? 7.569 6.021 8.405 1.00 97.88 246 SER A O 1
ATOM 1963 N N . HIS A 1 247 ? 8.116 7.040 10.315 1.00 96.81 247 HIS A N 1
ATOM 1964 C CA . HIS A 1 247 ? 7.987 8.369 9.737 1.00 96.81 247 HIS A CA 1
ATOM 1965 C C . HIS A 1 247 ? 8.923 9.360 10.411 1.00 96.81 247 HIS A C 1
ATOM 1967 O O . HIS A 1 247 ? 9.338 9.179 11.558 1.00 96.81 247 HIS A O 1
ATOM 1973 N N . ASN A 1 248 ? 9.258 10.399 9.661 1.00 92.00 248 ASN A N 1
ATOM 1974 C CA . ASN A 1 248 ? 9.892 11.613 10.151 1.00 92.00 248 ASN A CA 1
ATOM 1975 C C . ASN A 1 248 ? 8.945 12.799 9.920 1.00 92.00 248 ASN A C 1
ATOM 1977 O O . ASN A 1 248 ? 7.821 12.606 9.470 1.00 92.00 248 ASN A O 1
ATOM 1981 N N . GLN A 1 249 ? 9.400 14.025 10.185 1.00 82.06 249 GLN A N 1
ATOM 1982 C CA . GLN A 1 249 ? 8.579 15.241 10.105 1.00 82.06 249 GLN A CA 1
ATOM 1983 C C . GLN A 1 249 ? 7.884 15.490 8.753 1.00 82.06 249 GLN A C 1
ATOM 1985 O O . GLN A 1 249 ? 6.891 16.208 8.734 1.00 82.06 249 GLN A O 1
ATOM 1990 N N . SER A 1 250 ? 8.370 14.933 7.640 1.00 87.00 250 SER A N 1
ATOM 1991 C CA . SER A 1 250 ? 7.815 15.199 6.302 1.00 87.00 250 SER A CA 1
ATOM 1992 C C . SER A 1 250 ? 7.417 13.948 5.521 1.00 87.00 250 SER A C 1
ATOM 1994 O O . SER A 1 250 ? 6.663 14.042 4.555 1.00 87.00 250 SER A O 1
ATOM 1996 N N . THR A 1 251 ? 7.927 12.779 5.909 1.00 94.62 251 THR A N 1
ATOM 1997 C CA . THR A 1 251 ? 7.874 11.566 5.088 1.00 94.62 251 THR A CA 1
ATOM 1998 C C . THR A 1 251 ? 7.529 10.345 5.926 1.00 94.62 251 THR A C 1
ATOM 2000 O O . THR A 1 251 ? 8.053 10.157 7.024 1.00 94.62 251 THR A O 1
ATOM 2003 N N . VAL A 1 252 ? 6.693 9.478 5.366 1.00 97.38 252 VAL A N 1
ATOM 2004 C CA . VAL A 1 252 ? 6.430 8.124 5.848 1.00 97.38 252 VAL A CA 1
ATOM 2005 C C . VAL A 1 252 ? 7.236 7.143 5.001 1.00 97.38 252 VAL A C 1
ATOM 2007 O O . VAL A 1 252 ? 7.169 7.153 3.772 1.00 97.38 252 VAL A O 1
ATOM 2010 N N . CYS A 1 253 ? 7.997 6.285 5.666 1.00 97.44 253 CYS A N 1
ATOM 2011 C CA . CYS A 1 253 ? 8.843 5.265 5.064 1.00 97.44 253 CYS A CA 1
ATOM 2012 C C . CYS A 1 253 ? 8.156 3.903 5.167 1.00 97.44 253 CYS A C 1
ATOM 2014 O O . CYS A 1 253 ? 7.889 3.430 6.272 1.00 97.44 253 CYS A O 1
ATOM 2016 N N . ILE A 1 254 ? 7.913 3.260 4.025 1.00 97.25 254 ILE A N 1
ATOM 2017 C CA . ILE A 1 254 ? 7.339 1.914 3.933 1.00 97.25 254 ILE A CA 1
ATOM 2018 C C . ILE A 1 254 ? 8.443 0.934 3.556 1.00 97.25 254 ILE A C 1
ATOM 2020 O O . ILE A 1 254 ? 8.950 0.975 2.436 1.00 97.25 254 ILE A O 1
ATOM 2024 N N . TYR A 1 255 ? 8.810 0.059 4.485 1.00 96.44 255 TYR A N 1
ATOM 2025 C CA . TYR A 1 255 ? 9.853 -0.947 4.306 1.00 96.44 255 TYR A CA 1
ATOM 2026 C C . TYR A 1 255 ? 9.198 -2.234 3.815 1.00 96.44 255 TYR A C 1
ATOM 2028 O O . TYR A 1 255 ? 8.528 -2.932 4.579 1.00 96.44 255 TYR A O 1
ATOM 2036 N N . GLY A 1 256 ? 9.359 -2.526 2.529 1.00 95.12 256 GLY A N 1
ATOM 2037 C CA . GLY A 1 256 ? 8.814 -3.715 1.890 1.00 95.12 256 GLY A CA 1
ATOM 2038 C C . GLY A 1 256 ? 9.911 -4.697 1.509 1.00 95.12 256 GLY A C 1
ATOM 2039 O O . GLY A 1 256 ? 10.960 -4.299 1.000 1.00 95.12 256 GLY A O 1
ATOM 2040 N N . HIS A 1 257 ? 9.640 -5.982 1.725 1.00 94.06 257 HIS A N 1
ATOM 2041 C CA . HIS A 1 257 ? 10.436 -7.053 1.139 1.00 94.06 257 HIS A CA 1
ATOM 2042 C C . HIS A 1 257 ? 9.979 -7.320 -0.294 1.00 94.06 257 HIS A C 1
ATOM 2044 O O . HIS A 1 257 ? 8.774 -7.315 -0.560 1.00 94.06 257 HIS A O 1
ATOM 2050 N N . VAL A 1 258 ? 10.936 -7.535 -1.193 1.00 93.62 258 VAL A N 1
ATOM 2051 C CA . VAL A 1 258 ? 10.732 -7.857 -2.606 1.00 93.62 258 VAL A CA 1
ATOM 2052 C C . VAL A 1 258 ? 11.570 -9.080 -2.943 1.00 93.62 258 VAL A C 1
ATOM 2054 O O . VAL A 1 258 ? 12.728 -9.175 -2.547 1.00 93.62 258 VAL A O 1
ATOM 2057 N N . ARG A 1 259 ? 10.969 -10.029 -3.654 1.00 90.44 259 ARG A N 1
ATOM 2058 C CA . ARG A 1 259 ? 11.584 -11.316 -3.986 1.00 90.44 259 ARG A CA 1
ATOM 2059 C C . ARG A 1 259 ? 11.010 -11.857 -5.290 1.00 90.44 259 ARG A C 1
ATOM 2061 O O . ARG A 1 259 ? 9.929 -11.452 -5.727 1.00 90.44 259 ARG A O 1
ATOM 2068 N N . GLN A 1 260 ? 11.743 -12.755 -5.936 1.00 88.00 260 GLN A N 1
ATOM 2069 C CA . GLN A 1 260 ? 11.210 -13.494 -7.077 1.00 88.00 260 GLN A CA 1
ATOM 2070 C C . GLN A 1 260 ? 10.198 -14.535 -6.571 1.00 88.00 260 GLN A C 1
ATOM 2072 O O . GLN A 1 260 ? 10.464 -15.170 -5.547 1.00 88.00 260 GLN A O 1
ATOM 2077 N N . P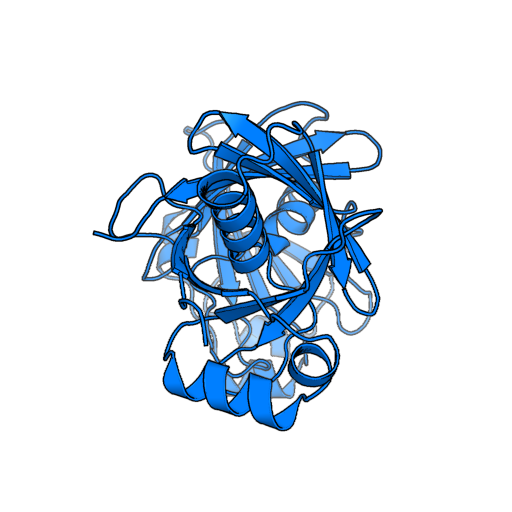RO A 1 261 ? 9.033 -14.685 -7.226 1.00 83.44 261 PRO A N 1
ATOM 2078 C CA . PRO A 1 261 ? 8.106 -15.759 -6.891 1.00 83.44 261 PRO A CA 1
ATOM 2079 C C . PRO A 1 261 ? 8.765 -17.119 -7.165 1.00 83.44 261 PRO A C 1
ATOM 2081 O O . PRO A 1 261 ? 9.619 -17.220 -8.049 1.00 83.44 261 PRO A O 1
ATOM 2084 N N . ARG A 1 262 ? 8.389 -18.134 -6.383 1.00 66.62 262 ARG A N 1
ATOM 2085 C CA . ARG A 1 262 ? 8.812 -19.524 -6.608 1.00 66.62 262 ARG A CA 1
ATOM 2086 C C . ARG A 1 262 ? 8.104 -20.144 -7.804 1.00 66.62 262 ARG A C 1
ATOM 2088 O O . ARG A 1 262 ? 6.933 -19.771 -8.039 1.00 66.62 262 ARG A O 1
#

Secondary structure (DSSP, 8-state):
---EEEEEES-SSTTSSEEEEEEEESSHHHHH-HHHHHHHHHHT--SEEEEEE--SSSPEEEEEE-SSSEES--HHHHHHHHHHHHHHS----SEEEEE-SS-EEEEEEEETTEEEEEEEPPP-EE----HHHHTTBSS--SEEEESSTTTPPEEEE-SSHHHHHT--B-HHHHHHH-SS-EEEEE--TTSTTEEEEEEEEGGGTEEEES--TTHHHHHHHHTTPPTT--EEEEE-STT-EEEEEEE-SSEEEEEEEEE---

Sequence (262 aa):
MDRCFVRQVFSLDPYLGNLASVYLCTRLTEYEDTKFLQAVAISNASPATAFVFVNDTGPHLIRWFSPHSEIQFCGHATLAAADVLKSLLSIHQNKQYFQAKNHKICITHKTAEQYVMHLPQAQLEPSSPSDAILETLNAKAISLKQTQPKDGYLIVQLQDKDKILNFDFDEAKFSQLTRRALLVTSVEAQEPKSVYFRYFAPQYGKKEDPATGSAGPLLAAFWRLPVNQIYNCYQLSSKGAYYQVSHNQSTVCIYGHVRQPR

Radius of gyration: 18.28 Å; Cα contacts (8 Å, |Δi|>4): 616; chains: 1; bounding box: 50×35×52 Å

InterPro domains:
  IPR003719 Phenazine biosynthesis PhzF-like [PF02567] (9-238)
  IPR003719 Phenazine biosynthesis PhzF-like [PIRSF016184] (8-223)
  IPR003719 Phenazine biosynthesis PhzF-like [PTHR13774] (3-257)

Foldseek 3Di:
DDDWAWKAKQDPDLQFGFIETEAEDPDVVCVPPQVNVLVVLLVVQGQKYWYWHDDPPDAIEIWMDHNVHTDQDDPRNVLQNVLVCCVPVVPPDQWHWYDYPVDIWIWGDDDNFKIKTKDWAQDKDFADADVLLVVFKPADFPGWIASDHQAGAIEGEGEDPVCQLPIDGDLVSNVVRHQHKYKYKYDDPVDPLEIEIWIAHVSVPGGGDRHGLVCQSVCCNVVVDDAPDKGWYWYNDPRIGIWIWHHHPTIIIIMMGMDGRD